Protein AF-A0A6C0EJQ2-F1 (afdb_monomer_lite)

Structure (mmCIF, N/CA/C/O backbone):
data_AF-A0A6C0EJQ2-F1
#
_entry.id   AF-A0A6C0EJQ2-F1
#
loop_
_atom_site.group_PDB
_atom_site.id
_atom_site.type_symbol
_atom_site.label_atom_id
_atom_site.label_alt_id
_atom_site.label_comp_id
_atom_site.label_asym_id
_atom_site.label_entity_id
_atom_site.label_seq_id
_atom_site.pdbx_PDB_ins_code
_atom_site.Cartn_x
_atom_site.Cartn_y
_atom_site.Cartn_z
_atom_site.occupancy
_atom_site.B_iso_or_equiv
_atom_site.auth_seq_id
_atom_site.auth_comp_id
_atom_site.auth_asym_id
_atom_site.auth_atom_id
_atom_site.pdbx_PDB_model_num
ATOM 1 N N . MET A 1 1 ? 4.254 -1.549 -19.373 1.00 83.81 1 MET A N 1
ATOM 2 C CA . MET A 1 1 ? 3.992 -1.200 -17.964 1.00 83.81 1 MET A CA 1
ATOM 3 C C . MET A 1 1 ? 3.319 -2.394 -17.311 1.00 83.81 1 MET A C 1
ATOM 5 O O . MET A 1 1 ? 2.356 -2.891 -17.879 1.00 83.81 1 MET A O 1
ATOM 9 N N . PHE A 1 2 ? 3.847 -2.896 -16.195 1.00 90.69 2 PHE A N 1
ATOM 10 C CA . PHE A 1 2 ? 3.261 -4.037 -15.485 1.00 90.69 2 PHE A CA 1
ATOM 11 C C . PHE A 1 2 ? 2.268 -3.563 -14.417 1.00 90.69 2 PHE A C 1
ATOM 13 O O . PHE A 1 2 ? 2.624 -2.767 -13.547 1.00 90.69 2 PHE A O 1
ATOM 20 N N . TYR A 1 3 ? 1.045 -4.088 -14.472 1.00 95.00 3 TYR A N 1
ATOM 21 C CA . TYR A 1 3 ? 0.066 -4.050 -13.389 1.00 95.00 3 TYR A CA 1
ATOM 22 C C . TYR A 1 3 ? -0.878 -5.253 -13.490 1.00 95.00 3 TYR A C 1
ATOM 24 O O . TYR A 1 3 ? -1.043 -5.840 -14.561 1.00 95.00 3 TYR A O 1
ATOM 32 N N . LYS A 1 4 ? -1.497 -5.638 -12.372 1.00 96.38 4 LYS A N 1
ATOM 33 C CA . LYS A 1 4 ? -2.430 -6.769 -12.286 1.00 96.38 4 LYS A CA 1
ATOM 34 C C . LYS A 1 4 ? -3.454 -6.532 -11.176 1.00 96.38 4 LYS A C 1
ATOM 36 O O . LYS A 1 4 ? -3.158 -5.887 -10.173 1.00 96.38 4 LYS A O 1
ATOM 41 N N . THR A 1 5 ? -4.654 -7.079 -11.336 1.00 97.44 5 THR A N 1
ATOM 42 C CA . THR A 1 5 ? -5.607 -7.255 -10.234 1.00 97.44 5 THR A CA 1
ATOM 43 C C . THR A 1 5 ? -5.615 -8.713 -9.793 1.00 97.44 5 THR A C 1
ATOM 45 O O . THR A 1 5 ? -5.530 -9.621 -10.623 1.00 97.44 5 THR A O 1
ATOM 48 N N . LEU A 1 6 ? -5.705 -8.953 -8.485 1.00 96.81 6 LEU A N 1
ATOM 49 C CA . LEU A 1 6 ? -5.855 -10.297 -7.922 1.00 96.81 6 LEU A CA 1
ATOM 50 C C . LEU A 1 6 ? -7.073 -10.342 -6.997 1.00 96.81 6 LEU A C 1
ATOM 52 O O . LEU A 1 6 ? -7.272 -9.408 -6.219 1.00 96.81 6 LEU A O 1
ATOM 56 N N . PRO A 1 7 ? -7.891 -11.406 -7.050 1.00 96.38 7 PRO A N 1
ATOM 57 C CA . PRO A 1 7 ? -9.058 -11.523 -6.191 1.00 96.38 7 PRO A CA 1
ATOM 58 C C . PRO A 1 7 ? -8.654 -11.731 -4.727 1.00 96.38 7 PRO A C 1
ATOM 60 O O . PRO A 1 7 ? -7.759 -12.512 -4.412 1.00 96.38 7 PRO A O 1
ATOM 63 N N . ILE A 1 8 ? -9.383 -11.089 -3.820 1.00 93.25 8 ILE A N 1
ATOM 64 C CA . ILE A 1 8 ? -9.320 -11.332 -2.379 1.00 93.25 8 ILE A CA 1
ATOM 65 C C . ILE A 1 8 ? -10.465 -12.283 -2.031 1.00 93.25 8 ILE A C 1
ATOM 67 O O . ILE A 1 8 ? -11.614 -11.874 -1.873 1.00 93.25 8 ILE A O 1
ATOM 71 N N . TYR A 1 9 ? -10.155 -13.574 -1.933 1.00 85.56 9 TYR A N 1
ATOM 72 C CA . TYR A 1 9 ? -11.135 -14.618 -1.607 1.00 85.56 9 TYR A CA 1
ATOM 73 C C . TYR A 1 9 ? -11.040 -15.109 -0.155 1.00 85.56 9 TYR A C 1
ATOM 75 O O . TYR A 1 9 ? -12.001 -15.682 0.362 1.00 85.56 9 TYR A O 1
ATOM 83 N N . ASN A 1 10 ? -9.918 -14.869 0.534 1.00 74.44 10 ASN A N 1
ATOM 84 C CA . ASN A 1 10 ? -9.734 -15.298 1.917 1.00 74.44 10 ASN A CA 1
ATOM 85 C C . ASN A 1 10 ? -10.199 -14.224 2.909 1.00 74.44 10 ASN A C 1
ATOM 87 O O . ASN A 1 10 ? -9.537 -13.209 3.125 1.00 74.44 10 ASN A O 1
ATOM 91 N N . LYS A 1 11 ? -11.345 -14.474 3.548 1.00 82.69 11 LYS A N 1
ATOM 92 C CA . LYS A 1 11 ? -11.927 -13.543 4.521 1.00 82.69 11 LYS A CA 1
ATOM 93 C C . LYS A 1 11 ? -11.186 -13.529 5.860 1.00 82.69 11 LYS A C 1
ATOM 95 O O . LYS A 1 11 ? -11.243 -12.514 6.542 1.00 82.69 11 LYS A O 1
ATOM 100 N N . THR A 1 12 ? -10.494 -14.601 6.246 1.00 95.25 12 THR A N 1
ATOM 101 C CA . THR A 1 12 ? -9.902 -14.724 7.587 1.00 95.25 12 THR A CA 1
ATOM 102 C C . THR A 1 12 ? -8.707 -13.795 7.769 1.00 95.25 12 THR A C 1
ATOM 104 O O . THR A 1 12 ? -8.739 -12.942 8.651 1.00 95.25 12 THR A O 1
ATOM 107 N N . GLU A 1 13 ? -7.678 -13.892 6.923 1.00 96.19 13 GLU A N 1
ATOM 108 C CA . GLU A 1 13 ? -6.489 -13.031 7.057 1.00 96.19 13 GLU A CA 1
ATOM 109 C C . GLU A 1 13 ? -6.800 -11.563 6.731 1.00 96.19 13 GLU A C 1
ATOM 111 O O . GLU A 1 13 ? -6.288 -10.651 7.379 1.00 96.19 13 GLU A O 1
ATOM 116 N N . PHE A 1 14 ? -7.728 -11.314 5.801 1.00 95.94 14 PHE A N 1
ATOM 117 C CA . PHE A 1 14 ? -8.236 -9.965 5.552 1.00 95.94 14 PHE A CA 1
ATOM 118 C C . PHE A 1 14 ? -8.943 -9.373 6.785 1.00 95.94 14 PHE A C 1
ATOM 120 O O . PHE A 1 14 ? -8.759 -8.199 7.110 1.00 95.94 14 PHE A O 1
ATOM 127 N N . ASN A 1 15 ? -9.717 -10.181 7.520 1.00 95.94 15 ASN A N 1
ATOM 128 C CA . ASN A 1 15 ? -10.330 -9.749 8.775 1.00 95.94 15 ASN A CA 1
ATOM 129 C C . ASN A 1 15 ? -9.287 -9.503 9.872 1.00 95.94 15 ASN A C 1
ATOM 131 O O . ASN A 1 15 ? -9.436 -8.537 10.614 1.00 95.94 15 ASN A O 1
ATOM 135 N N . LYS A 1 16 ? -8.196 -10.275 9.936 1.00 97.00 16 LYS A N 1
ATOM 136 C CA . LYS A 1 16 ? -7.098 -9.972 10.870 1.00 97.00 16 LYS A CA 1
ATOM 137 C C . LYS A 1 16 ? -6.451 -8.616 10.586 1.00 97.00 16 LYS A C 1
ATOM 139 O O . LYS A 1 16 ? -6.146 -7.893 11.530 1.00 97.00 16 LYS A O 1
ATOM 144 N N . LEU A 1 17 ? -6.291 -8.228 9.315 1.00 97.31 17 LEU A N 1
ATOM 145 C CA . LEU A 1 17 ? -5.836 -6.875 8.959 1.00 97.31 17 LEU A CA 1
ATOM 146 C C . LEU A 1 17 ? -6.825 -5.796 9.424 1.00 97.31 17 LEU A C 1
ATOM 148 O O . LEU A 1 17 ? -6.402 -4.753 9.922 1.00 97.31 17 LEU A O 1
ATOM 152 N N . LYS A 1 18 ? -8.137 -6.050 9.315 1.00 96.69 18 LYS A N 1
ATOM 153 C CA . LYS A 1 18 ? -9.174 -5.150 9.849 1.00 96.69 18 LYS A CA 1
ATOM 154 C C . LYS A 1 18 ? -9.089 -5.009 11.361 1.00 96.69 18 LYS A C 1
ATOM 156 O O . LYS A 1 18 ? -9.107 -3.892 11.863 1.00 96.69 18 LYS A O 1
ATOM 161 N N . GLU A 1 19 ? -8.982 -6.122 12.077 1.00 96.88 19 GLU A N 1
ATOM 162 C CA . GLU A 1 19 ? -8.858 -6.135 13.535 1.00 96.88 19 GLU A CA 1
ATOM 163 C C . GLU A 1 19 ? -7.587 -5.422 14.000 1.00 96.88 19 GLU A C 1
ATOM 165 O O . GLU A 1 19 ? -7.625 -4.649 14.957 1.00 96.88 19 GLU A O 1
ATOM 170 N N . LEU A 1 20 ? -6.469 -5.650 13.306 1.00 97.38 20 LEU A N 1
ATOM 171 C CA . LEU A 1 20 ? -5.215 -4.950 13.546 1.00 97.38 20 LEU A CA 1
ATOM 172 C C . LEU A 1 20 ? -5.393 -3.436 13.379 1.00 97.38 20 LEU A C 1
ATOM 174 O O . LEU A 1 20 ? -5.050 -2.686 14.289 1.00 97.38 20 LEU A O 1
ATOM 178 N N . TYR A 1 21 ? -5.990 -2.986 12.272 1.00 97.31 21 TYR A N 1
ATOM 179 C CA . TYR A 1 21 ? -6.280 -1.568 12.066 1.00 97.31 21 TYR A CA 1
ATOM 180 C C . TYR A 1 21 ? -7.192 -0.998 13.159 1.00 97.31 21 TYR A C 1
ATOM 182 O O . TYR A 1 21 ? -6.899 0.062 13.701 1.00 97.31 21 TYR A O 1
ATOM 190 N N . SER A 1 22 ? -8.262 -1.703 13.540 1.00 96.31 22 SER A N 1
ATOM 191 C CA . SER A 1 22 ? -9.183 -1.246 14.588 1.00 96.31 22 SER A CA 1
ATOM 192 C C . SER A 1 22 ? -8.498 -1.040 15.942 1.00 96.31 22 SER A C 1
ATOM 194 O O . SER A 1 22 ? -8.875 -0.129 16.673 1.00 96.31 22 SER A O 1
ATOM 196 N N . LYS A 1 23 ? -7.464 -1.828 16.268 1.00 96.12 23 LYS A N 1
ATOM 197 C CA . LYS A 1 23 ? -6.641 -1.618 17.475 1.00 96.12 23 LYS A CA 1
ATOM 198 C C . LYS A 1 23 ? -5.756 -0.370 17.381 1.00 96.12 23 LYS A C 1
ATOM 200 O O . LYS A 1 23 ? -5.448 0.231 18.404 1.00 96.12 23 LYS A O 1
ATOM 205 N N . LEU A 1 24 ? -5.346 0.014 16.172 1.00 95.81 24 LEU A N 1
ATOM 206 C CA . LEU A 1 24 ? -4.484 1.173 15.916 1.00 95.81 24 LEU A CA 1
ATOM 207 C C . LEU A 1 24 ? -5.276 2.473 15.716 1.00 95.81 24 LEU A C 1
ATOM 209 O O . LEU A 1 24 ? -4.738 3.555 15.939 1.00 95.81 24 LEU A O 1
ATOM 213 N N . GLU A 1 25 ? -6.538 2.381 15.291 1.00 95.19 25 GLU A N 1
ATOM 214 C CA . GLU A 1 25 ? -7.329 3.495 14.758 1.00 95.19 25 GLU A CA 1
ATOM 215 C C . GLU A 1 25 ? -7.350 4.727 15.670 1.00 95.19 25 GLU A C 1
ATOM 217 O O . GLU A 1 25 ? -7.116 5.844 15.205 1.00 95.19 25 GLU A O 1
ATOM 222 N N . GLN A 1 26 ? -7.602 4.540 16.968 1.00 93.56 26 GLN A N 1
ATOM 223 C CA . GLN A 1 26 ? -7.641 5.655 17.913 1.00 93.56 26 GLN A CA 1
ATOM 224 C C . GLN A 1 26 ? -6.302 6.406 17.940 1.00 93.56 26 GLN A C 1
ATOM 226 O O . GLN A 1 26 ? -6.275 7.631 17.826 1.00 93.56 26 GLN A O 1
ATOM 231 N N . SER A 1 27 ? -5.191 5.675 18.018 1.00 94.12 27 SER A N 1
ATOM 232 C CA . SER A 1 27 ? -3.845 6.248 18.025 1.00 94.12 27 SER A CA 1
ATOM 233 C C . SER A 1 27 ? -3.499 6.917 16.694 1.00 94.12 27 SER A C 1
ATOM 235 O O . SER A 1 27 ? -2.952 8.018 16.698 1.00 94.12 27 SER A O 1
ATOM 237 N N . ILE A 1 28 ? -3.874 6.315 15.558 1.00 93.44 28 ILE A N 1
ATOM 238 C CA . ILE A 1 28 ? -3.685 6.908 14.220 1.00 93.44 28 ILE A CA 1
ATOM 239 C C . ILE A 1 28 ? -4.387 8.266 14.130 1.00 93.44 28 ILE A C 1
ATOM 241 O O . ILE A 1 28 ? -3.827 9.225 13.592 1.00 93.44 28 ILE A O 1
ATOM 245 N N . ASN A 1 29 ? -5.605 8.362 14.666 1.00 89.44 29 ASN A N 1
ATOM 246 C CA . ASN A 1 29 ? -6.401 9.584 14.628 1.00 89.44 29 ASN A CA 1
ATOM 247 C C . ASN A 1 29 ? -5.838 10.673 15.551 1.00 89.44 29 ASN A C 1
ATOM 249 O O . ASN A 1 29 ? -5.797 11.836 15.149 1.00 89.44 29 ASN A O 1
ATOM 253 N N . CYS A 1 30 ? -5.375 10.308 16.749 1.00 88.25 30 CYS A N 1
ATOM 254 C CA . CYS A 1 30 ? -4.926 11.263 17.766 1.00 88.25 30 CYS A CA 1
ATOM 255 C C . CYS A 1 30 ? -3.463 11.702 17.628 1.00 88.25 30 CYS A C 1
ATOM 257 O O . CYS A 1 30 ? -3.117 12.789 18.084 1.00 88.25 30 CYS A O 1
ATOM 259 N N . LEU A 1 31 ? -2.601 10.875 17.036 1.00 88.38 31 LEU A N 1
ATOM 260 C CA . LEU A 1 31 ? -1.162 11.119 16.985 1.00 88.38 31 LEU A CA 1
ATOM 261 C C . LEU A 1 31 ? -0.713 11.454 15.562 1.00 88.38 31 LEU A C 1
ATOM 263 O O . LEU A 1 31 ? -1.207 10.887 14.587 1.00 88.38 31 LEU A O 1
ATOM 267 N N . ASN A 1 32 ? 0.263 12.350 15.456 1.00 87.00 32 ASN A N 1
ATOM 268 C CA . ASN A 1 32 ? 1.028 12.594 14.238 1.00 87.00 32 ASN A CA 1
ATOM 269 C C . ASN A 1 32 ? 2.489 12.262 14.551 1.00 87.00 32 ASN A C 1
ATOM 271 O O . ASN A 1 32 ? 2.977 12.694 15.593 1.00 87.00 32 ASN A O 1
ATOM 275 N N . ASN A 1 33 ? 3.179 11.545 13.662 1.00 88.75 33 ASN A N 1
ATOM 276 C CA . ASN A 1 33 ? 4.609 11.230 13.791 1.00 88.75 33 ASN A CA 1
ATOM 277 C C . ASN A 1 33 ? 4.946 10.538 15.123 1.00 88.75 33 ASN A C 1
ATOM 279 O O . ASN A 1 33 ? 5.697 11.070 15.938 1.00 88.75 33 ASN A O 1
ATOM 283 N N . ALA A 1 34 ? 4.347 9.369 15.359 1.00 92.06 34 ALA A N 1
ATOM 284 C CA . ALA A 1 34 ? 4.476 8.645 16.620 1.00 92.06 34 ALA A CA 1
ATOM 285 C C . ALA A 1 34 ? 4.549 7.131 16.425 1.00 92.06 34 ALA A C 1
ATOM 287 O O . ALA A 1 34 ? 3.847 6.567 15.584 1.00 92.06 34 ALA A O 1
ATOM 288 N N . THR A 1 35 ? 5.323 6.476 17.287 1.00 92.62 35 THR A N 1
ATOM 289 C CA . THR A 1 35 ? 5.264 5.026 17.467 1.00 92.62 35 THR A CA 1
ATOM 290 C C . THR A 1 35 ? 3.992 4.639 18.228 1.00 92.62 35 THR A C 1
ATOM 292 O O . THR A 1 35 ? 3.636 5.259 19.229 1.00 92.62 35 THR A O 1
ATOM 295 N N . ILE A 1 36 ? 3.310 3.599 17.758 1.00 92.56 36 ILE A N 1
ATOM 296 C CA . ILE A 1 36 ? 2.118 2.990 18.341 1.00 92.56 36 ILE A CA 1
ATOM 297 C C . ILE A 1 36 ? 2.472 1.543 18.677 1.00 92.56 36 ILE A C 1
ATOM 299 O O . ILE A 1 36 ? 2.718 0.741 17.778 1.00 92.56 36 ILE A O 1
ATOM 303 N N . GLU A 1 37 ? 2.469 1.197 19.959 1.00 89.75 37 GLU A N 1
ATOM 304 C CA . GLU A 1 37 ? 2.740 -0.164 20.426 1.00 89.75 37 GLU A CA 1
ATOM 305 C C . GLU A 1 37 ? 1.445 -0.850 20.863 1.00 89.75 37 GLU A C 1
ATOM 307 O O . GLU A 1 37 ? 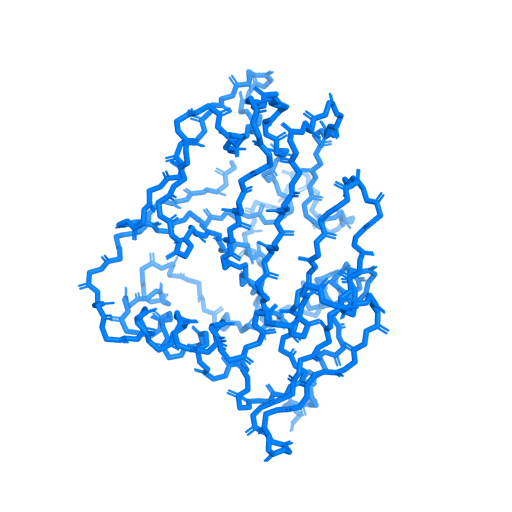0.699 -0.328 21.694 1.00 89.75 37 GLU A O 1
ATOM 312 N N . LEU A 1 38 ? 1.183 -2.048 20.340 1.00 87.94 38 LEU A N 1
ATOM 313 C CA . LEU A 1 38 ? 0.097 -2.899 20.817 1.00 87.94 38 LEU A CA 1
ATOM 314 C C . LEU A 1 38 ? 0.649 -3.871 21.864 1.00 87.94 38 LEU A C 1
ATOM 316 O O . LEU A 1 38 ? 1.102 -4.951 21.508 1.00 87.94 38 LEU A O 1
ATOM 320 N N . ASN A 1 39 ? 0.628 -3.501 23.150 1.00 80.81 39 ASN A N 1
ATOM 321 C CA . ASN A 1 39 ? 1.184 -4.323 24.241 1.00 80.81 39 ASN A CA 1
ATOM 322 C C . ASN A 1 39 ? 2.615 -4.824 23.930 1.00 80.81 39 ASN A C 1
ATOM 324 O O . ASN A 1 39 ? 2.891 -6.022 23.982 1.00 80.81 39 ASN A O 1
ATOM 328 N N . SER A 1 40 ? 3.502 -3.893 23.564 1.00 69.31 40 SER A N 1
ATOM 329 C CA . SER A 1 40 ? 4.907 -4.102 23.165 1.00 69.31 40 SER A CA 1
ATOM 330 C C . SER A 1 40 ? 5.160 -4.722 21.781 1.00 69.31 40 SER A C 1
ATOM 332 O O . SER A 1 40 ? 6.181 -4.390 21.190 1.00 69.31 40 SER A O 1
ATOM 334 N N . VAL A 1 41 ? 4.272 -5.554 21.219 1.00 77.56 41 VAL A N 1
ATOM 335 C CA . VAL A 1 41 ? 4.347 -6.023 19.815 1.00 77.56 41 VAL A CA 1
ATOM 336 C C . VAL A 1 41 ? 2.967 -6.448 19.279 1.00 77.56 41 VAL A C 1
ATOM 338 O O . VAL A 1 41 ? 2.239 -7.169 19.963 1.00 77.56 41 VAL A O 1
ATOM 341 N N . PRO A 1 42 ? 2.615 -6.127 18.020 1.00 89.44 42 PRO A N 1
ATOM 342 C CA . PRO A 1 42 ? 3.407 -5.374 17.046 1.00 89.44 42 PRO A CA 1
ATOM 343 C C . PRO A 1 42 ? 3.434 -3.859 17.320 1.00 89.44 42 PRO A C 1
ATOM 345 O O . PRO A 1 42 ? 2.544 -3.302 17.965 1.00 89.44 42 PRO A O 1
ATOM 348 N N . SER A 1 43 ? 4.461 -3.206 16.788 1.00 93.00 43 SER A N 1
ATOM 349 C CA . SER A 1 43 ? 4.707 -1.768 16.814 1.00 93.00 43 SER A CA 1
ATOM 350 C C . SER A 1 43 ? 4.590 -1.160 15.415 1.00 93.00 43 SER A C 1
ATOM 352 O O . SER A 1 43 ? 4.922 -1.783 14.398 1.00 93.00 43 SER A O 1
ATOM 354 N N . PHE A 1 44 ? 4.075 0.066 15.364 1.00 95.88 44 PHE A N 1
ATOM 355 C CA . PHE A 1 44 ? 3.835 0.807 14.132 1.00 95.88 44 PHE A CA 1
ATOM 356 C C . PHE A 1 44 ? 4.328 2.242 14.250 1.00 95.88 44 PHE A C 1
ATOM 358 O O . PHE A 1 44 ? 4.126 2.868 15.279 1.00 95.88 44 PHE A O 1
ATOM 365 N N . ASN A 1 45 ? 4.871 2.809 13.176 1.00 94.62 45 ASN A N 1
ATOM 366 C CA . ASN A 1 45 ? 5.141 4.238 13.086 1.00 94.62 45 ASN A CA 1
ATOM 367 C C . ASN A 1 45 ? 4.030 4.913 12.294 1.00 94.62 45 ASN A C 1
ATOM 369 O O . ASN A 1 45 ? 3.834 4.613 11.118 1.00 94.62 45 ASN A O 1
ATOM 373 N N . ASN A 1 46 ? 3.325 5.841 12.925 1.00 94.50 46 ASN A N 1
ATOM 374 C CA . ASN A 1 46 ? 2.359 6.691 12.258 1.00 94.50 46 ASN A CA 1
ATOM 375 C C . ASN A 1 46 ? 3.038 7.971 11.786 1.00 94.50 46 ASN A C 1
ATOM 377 O O . ASN A 1 46 ? 3.449 8.778 12.611 1.00 94.50 46 ASN A O 1
ATOM 381 N N . PHE A 1 47 ? 3.113 8.174 10.479 1.00 92.81 47 PHE A N 1
ATOM 382 C CA . PHE A 1 47 ? 3.764 9.309 9.842 1.00 92.81 47 PHE A CA 1
ATOM 383 C C . PHE A 1 47 ? 2.740 10.139 9.068 1.00 92.81 47 PHE A C 1
ATOM 385 O O . PHE A 1 47 ? 1.946 9.597 8.299 1.00 92.81 47 PHE A O 1
ATOM 392 N N . LEU A 1 48 ? 2.737 11.455 9.274 1.00 90.00 48 LEU A N 1
ATOM 393 C CA . LEU A 1 48 ? 1.928 12.374 8.479 1.00 90.00 48 LEU A CA 1
ATOM 394 C C . LEU A 1 48 ? 2.661 12.646 7.162 1.00 90.00 48 LEU A C 1
ATOM 396 O O . LEU A 1 48 ? 3.726 13.259 7.169 1.00 90.00 48 LEU A O 1
ATOM 400 N N . GLY A 1 49 ? 2.091 12.172 6.055 1.00 79.31 49 GLY A N 1
ATOM 401 C CA . GLY A 1 49 ? 2.632 12.379 4.718 1.00 79.31 49 GLY A CA 1
ATOM 402 C C . GLY A 1 49 ? 2.645 13.856 4.321 1.00 79.31 49 GLY A C 1
ATOM 403 O O . GLY A 1 49 ? 1.850 14.664 4.803 1.00 79.31 49 GLY A O 1
ATOM 404 N N . ASP A 1 50 ? 3.560 14.195 3.422 1.00 63.22 50 ASP A N 1
ATOM 405 C CA . ASP A 1 50 ? 3.867 15.552 2.965 1.00 63.22 50 ASP A CA 1
ATOM 406 C C . ASP A 1 50 ? 3.161 15.926 1.648 1.00 63.22 50 ASP A C 1
ATOM 408 O O . ASP A 1 50 ? 2.765 17.076 1.470 1.00 63.22 50 ASP A O 1
ATOM 412 N N . VAL A 1 51 ? 2.958 14.962 0.739 1.00 58.97 51 VAL A N 1
ATOM 413 C CA . VAL A 1 51 ? 2.465 15.221 -0.632 1.00 58.97 51 VAL A CA 1
ATOM 414 C C . VAL A 1 51 ? 0.968 15.529 -0.699 1.00 58.97 51 VAL A C 1
ATOM 416 O O . VAL A 1 51 ? 0.501 16.257 -1.572 1.00 58.97 51 VAL A O 1
ATOM 419 N N . THR A 1 52 ? 0.166 14.953 0.190 1.00 60.47 52 THR A N 1
ATOM 420 C CA . THR A 1 52 ? -1.287 15.141 0.183 1.00 60.47 52 THR A CA 1
ATOM 421 C C . THR A 1 52 ? -1.741 15.418 1.605 1.00 60.47 52 THR A C 1
ATOM 423 O O . THR A 1 52 ? -1.543 14.595 2.500 1.00 60.47 52 THR A O 1
ATOM 426 N N . SER A 1 53 ? -2.330 16.598 1.810 1.00 67.88 53 SER A N 1
ATOM 427 C CA . SER A 1 53 ? -2.797 17.043 3.123 1.00 67.88 53 SER A CA 1
ATOM 428 C C . SER A 1 53 ? -3.680 15.971 3.771 1.00 67.88 53 SER A C 1
ATOM 430 O O . SER A 1 53 ? -4.593 15.447 3.133 1.00 67.88 53 SER A O 1
ATOM 432 N N . GLY A 1 54 ? -3.362 15.609 5.015 1.00 78.19 54 GLY A N 1
ATOM 433 C CA . GLY A 1 54 ? -4.149 14.662 5.806 1.00 78.19 54 GLY A CA 1
ATOM 434 C C . GLY A 1 54 ? -3.913 13.175 5.512 1.00 78.19 54 GLY A C 1
ATOM 435 O O . GLY A 1 54 ? -4.575 12.342 6.136 1.00 78.19 54 GLY A O 1
ATOM 436 N N . ILE A 1 55 ? -2.980 12.803 4.618 1.00 88.88 55 ILE A N 1
ATOM 437 C CA . ILE A 1 55 ? -2.566 11.397 4.477 1.00 88.88 55 ILE A CA 1
ATOM 438 C C . ILE A 1 55 ? -1.693 10.994 5.659 1.00 88.88 55 ILE A C 1
ATOM 440 O O . ILE A 1 55 ? -0.669 11.613 5.931 1.00 88.88 55 ILE A O 1
ATOM 444 N N . LYS A 1 56 ? -2.063 9.901 6.321 1.00 92.88 56 LYS A N 1
ATOM 445 C CA . LYS A 1 56 ? -1.234 9.242 7.329 1.00 92.88 56 LYS A CA 1
ATOM 446 C C . LYS A 1 56 ? -0.793 7.875 6.827 1.00 92.88 56 LYS A C 1
ATOM 448 O O . LYS A 1 56 ? -1.633 7.080 6.402 1.00 92.88 56 LYS A O 1
ATOM 453 N N . TRP A 1 57 ? 0.502 7.600 6.909 1.00 94.81 57 TRP A N 1
ATOM 454 C CA . TRP A 1 57 ? 1.071 6.277 6.692 1.00 94.81 57 TRP A CA 1
ATOM 455 C C . TRP A 1 57 ? 1.404 5.641 8.035 1.00 94.81 57 TRP A C 1
ATOM 457 O O . TRP A 1 57 ? 2.260 6.126 8.768 1.00 94.81 57 TRP A O 1
ATOM 467 N N . THR A 1 58 ? 0.727 4.547 8.364 1.00 96.94 58 THR A N 1
ATOM 468 C CA . THR A 1 58 ? 0.979 3.783 9.586 1.00 96.94 58 THR A CA 1
ATOM 469 C C . THR A 1 58 ? 1.748 2.514 9.233 1.00 96.94 58 THR A C 1
ATOM 471 O O . THR A 1 58 ? 1.145 1.501 8.878 1.00 96.94 58 THR A O 1
ATOM 474 N N . TRP A 1 59 ? 3.077 2.595 9.274 1.00 97.44 59 TRP A N 1
ATOM 475 C CA . TRP A 1 59 ? 4.013 1.539 8.877 1.00 97.44 59 TRP A CA 1
ATOM 476 C C . TRP A 1 59 ? 4.236 0.525 9.990 1.00 97.44 59 TRP A C 1
ATOM 478 O O . TRP A 1 59 ? 4.486 0.921 11.123 1.00 97.44 59 TRP A O 1
ATOM 488 N N . ALA A 1 60 ? 4.218 -0.769 9.675 1.00 97.12 60 ALA A N 1
ATOM 489 C CA . ALA A 1 60 ? 4.730 -1.791 10.587 1.00 97.12 60 ALA A CA 1
ATOM 490 C C . ALA A 1 60 ? 6.233 -1.572 10.821 1.00 97.12 60 ALA A C 1
ATOM 492 O O . ALA A 1 60 ? 6.969 -1.365 9.862 1.00 97.12 60 ALA A O 1
ATOM 493 N N . GLN A 1 61 ? 6.692 -1.618 12.074 1.00 93.75 61 GLN A N 1
ATOM 494 C CA . GLN A 1 61 ? 8.106 -1.397 12.423 1.00 93.75 61 GLN A CA 1
ATOM 495 C C . GLN A 1 61 ? 8.870 -2.678 12.753 1.00 93.75 61 GLN A C 1
ATOM 497 O O . GLN A 1 61 ? 10.100 -2.672 12.783 1.00 93.75 61 GLN A O 1
ATOM 502 N N . ASP A 1 62 ? 8.162 -3.779 12.981 1.00 92.44 62 ASP A N 1
ATOM 503 C CA . ASP A 1 62 ? 8.753 -5.056 13.359 1.00 92.44 62 ASP A CA 1
ATOM 504 C C . ASP A 1 62 ? 8.215 -6.222 12.526 1.00 92.44 62 ASP A C 1
ATOM 506 O O . ASP A 1 62 ? 7.231 -6.120 11.786 1.00 92.44 62 ASP A O 1
ATOM 510 N N . SER A 1 63 ? 8.890 -7.364 12.655 1.00 92.94 63 SER A N 1
ATOM 511 C CA . SER A 1 63 ? 8.546 -8.592 11.944 1.00 92.94 63 SER A CA 1
ATOM 512 C C . SER A 1 63 ? 7.161 -9.131 12.301 1.00 92.94 63 SER A C 1
ATOM 514 O O . SER A 1 63 ? 6.538 -9.758 11.448 1.00 92.94 63 SER A O 1
ATOM 516 N N . THR A 1 64 ? 6.653 -8.878 13.511 1.00 94.31 64 THR A N 1
ATOM 517 C CA . THR A 1 64 ? 5.301 -9.296 13.909 1.00 94.31 64 THR A CA 1
ATOM 518 C C . THR A 1 64 ? 4.262 -8.480 13.153 1.00 94.31 64 THR A C 1
ATOM 520 O O . THR A 1 64 ? 3.309 -9.049 12.631 1.00 94.31 64 THR A O 1
ATOM 523 N N . GLY A 1 65 ? 4.464 -7.165 13.029 1.00 95.00 65 GLY A N 1
ATOM 524 C CA . GLY A 1 65 ? 3.614 -6.288 12.227 1.00 95.00 65 GLY A CA 1
ATOM 525 C C . GLY A 1 65 ? 3.616 -6.694 10.754 1.00 95.00 65 GLY A C 1
ATOM 526 O O . GLY A 1 65 ? 2.552 -6.910 10.179 1.00 95.00 65 GLY A O 1
ATOM 527 N N . ILE A 1 66 ? 4.802 -6.892 10.167 1.00 96.94 66 ILE A N 1
ATOM 528 C CA . ILE A 1 66 ? 4.959 -7.350 8.776 1.00 96.94 66 ILE A CA 1
ATOM 529 C C . ILE A 1 66 ? 4.297 -8.716 8.546 1.00 96.94 66 ILE A C 1
ATOM 531 O O . ILE A 1 66 ? 3.680 -8.925 7.499 1.00 96.94 66 ILE A O 1
ATOM 535 N N . ALA A 1 67 ? 4.350 -9.624 9.526 1.00 96.38 67 ALA A N 1
ATOM 536 C CA . ALA A 1 67 ? 3.763 -10.955 9.409 1.00 96.38 67 ALA A CA 1
ATOM 537 C C . ALA A 1 67 ? 2.247 -10.936 9.157 1.00 96.38 67 ALA A C 1
ATOM 539 O O . ALA A 1 67 ? 1.764 -11.815 8.450 1.00 96.38 67 ALA A O 1
ATOM 540 N N . TYR A 1 68 ? 1.493 -9.946 9.654 1.00 97.31 68 TYR A N 1
ATOM 541 C CA . TYR A 1 68 ? 0.059 -9.827 9.336 1.00 97.31 68 TYR A CA 1
ATOM 542 C C . TYR A 1 68 ? -0.177 -9.616 7.833 1.00 97.31 68 TYR A C 1
ATOM 544 O O . TYR A 1 68 ? -1.062 -10.235 7.241 1.00 97.31 68 TYR A O 1
ATOM 552 N N . PHE A 1 69 ? 0.630 -8.762 7.202 1.00 98.00 69 PHE A N 1
ATOM 553 C CA . PHE A 1 69 ? 0.524 -8.464 5.773 1.00 98.00 69 PHE A CA 1
ATOM 554 C C . PHE A 1 69 ? 1.036 -9.627 4.916 1.00 98.00 69 PHE A C 1
ATOM 556 O O . PHE A 1 69 ? 0.404 -9.991 3.927 1.00 98.00 69 PHE A O 1
ATOM 563 N N . ASP A 1 70 ? 2.142 -10.254 5.321 1.00 97.81 70 ASP A N 1
ATOM 564 C CA . ASP A 1 70 ? 2.702 -11.432 4.651 1.00 97.81 70 ASP A CA 1
ATOM 565 C C . ASP A 1 70 ? 1.750 -12.640 4.710 1.00 97.81 70 ASP A C 1
ATOM 567 O O . ASP A 1 70 ? 1.497 -13.289 3.695 1.00 97.81 70 ASP A O 1
ATOM 571 N N . GLN A 1 71 ? 1.144 -12.911 5.874 1.00 97.38 71 GLN A N 1
ATOM 572 C CA . GLN A 1 71 ? 0.122 -13.955 6.021 1.00 97.38 71 GLN A CA 1
ATOM 573 C C . GLN A 1 71 ? -1.071 -13.698 5.102 1.00 97.38 71 GLN A C 1
ATOM 575 O O . GLN A 1 71 ? -1.539 -14.628 4.442 1.00 97.38 71 GLN A O 1
ATOM 580 N N . PHE A 1 72 ? -1.519 -12.444 4.989 1.00 98.19 72 PHE A N 1
ATOM 581 C CA . PHE A 1 72 ? -2.556 -12.077 4.032 1.00 98.19 72 PHE A CA 1
ATOM 582 C C . PHE A 1 72 ? -2.142 -12.386 2.585 1.00 98.19 72 PHE A C 1
ATOM 584 O O . PHE A 1 72 ? -2.884 -13.093 1.901 1.00 98.19 72 PHE A O 1
ATOM 591 N N . LEU A 1 73 ? -0.962 -11.944 2.131 1.00 97.88 73 LEU A N 1
ATOM 592 C CA . LEU A 1 73 ? -0.480 -12.215 0.769 1.00 97.88 73 LEU A CA 1
ATOM 593 C C . LEU A 1 73 ? -0.360 -13.720 0.484 1.00 97.88 73 LEU A C 1
ATOM 595 O O . LEU A 1 73 ? -0.808 -14.194 -0.560 1.00 97.88 73 LEU A O 1
ATOM 599 N N . LYS A 1 74 ? 0.176 -14.497 1.430 1.00 96.75 74 LYS A N 1
ATOM 600 C CA . LYS A 1 74 ? 0.252 -15.964 1.325 1.00 96.75 74 LYS A CA 1
ATOM 601 C C . LYS A 1 74 ? -1.130 -16.607 1.228 1.00 96.75 74 LYS A C 1
ATOM 603 O O . LYS A 1 74 ? -1.318 -17.543 0.459 1.00 96.75 74 LYS A O 1
ATOM 608 N N . SER A 1 75 ? -2.111 -16.092 1.967 1.00 96.75 75 SER A N 1
ATOM 609 C CA . SER A 1 75 ? -3.467 -16.655 2.017 1.00 96.75 75 SER A CA 1
ATOM 610 C C . SER A 1 75 ? -4.256 -16.547 0.708 1.00 96.75 75 SER A C 1
ATOM 612 O O . SER A 1 75 ? -5.219 -17.293 0.516 1.00 96.75 75 SER A O 1
ATOM 614 N N . ILE A 1 76 ? -3.849 -15.629 -0.173 1.00 96.44 76 ILE A N 1
ATOM 615 C CA . ILE A 1 76 ? -4.418 -15.420 -1.512 1.00 96.44 76 ILE A CA 1
ATOM 616 C C . ILE A 1 76 ? -3.481 -15.907 -2.627 1.00 96.44 76 ILE A C 1
ATOM 618 O O . ILE A 1 76 ? -3.636 -15.518 -3.782 1.00 96.44 76 ILE A O 1
ATOM 622 N N . ASP A 1 77 ? -2.479 -16.713 -2.266 1.00 95.88 77 ASP A N 1
ATOM 623 C CA . ASP A 1 77 ? -1.490 -17.266 -3.190 1.00 95.88 77 ASP A CA 1
ATOM 624 C C . ASP A 1 77 ? -0.768 -16.193 -4.031 1.00 95.88 77 ASP A C 1
ATOM 626 O O . ASP A 1 77 ? -0.462 -16.380 -5.211 1.00 95.88 77 ASP A O 1
ATOM 630 N N . PHE A 1 78 ? -0.517 -15.023 -3.429 1.00 97.31 78 PHE A N 1
ATOM 631 C CA . PHE A 1 78 ? 0.021 -13.854 -4.125 1.00 97.31 78 PHE A CA 1
ATOM 632 C C . PHE A 1 78 ? 1.330 -14.172 -4.852 1.00 97.31 78 PHE A C 1
ATOM 634 O O . PHE A 1 78 ? 1.446 -13.917 -6.046 1.00 97.31 78 PHE A O 1
ATOM 641 N N . TYR A 1 79 ? 2.304 -14.763 -4.157 1.00 96.25 79 TYR A N 1
ATOM 642 C CA . TYR A 1 79 ? 3.653 -14.979 -4.689 1.00 96.25 79 TYR A CA 1
ATOM 643 C C . TYR A 1 79 ? 3.661 -15.849 -5.954 1.00 96.25 79 TYR A C 1
ATOM 645 O O . TYR A 1 79 ? 4.288 -15.474 -6.945 1.00 96.25 79 TYR A O 1
ATOM 653 N N . ASN A 1 80 ? 2.887 -16.937 -5.968 1.00 95.25 80 ASN A N 1
ATOM 654 C CA . ASN A 1 80 ? 2.742 -17.784 -7.152 1.00 95.25 80 ASN A CA 1
ATOM 655 C C . ASN A 1 80 ? 2.010 -17.051 -8.285 1.00 95.25 80 ASN A C 1
ATOM 657 O O . ASN A 1 80 ? 2.396 -17.152 -9.447 1.00 95.25 80 ASN A O 1
ATOM 661 N N . ASN A 1 81 ? 0.987 -16.256 -7.957 1.00 95.31 81 ASN A N 1
ATOM 662 C CA . ASN A 1 81 ? 0.236 -15.472 -8.939 1.00 95.31 81 ASN A CA 1
ATOM 663 C C . ASN A 1 81 ? 1.037 -14.325 -9.569 1.00 95.31 81 ASN A C 1
ATOM 665 O O . ASN A 1 81 ? 0.693 -13.882 -10.672 1.00 95.31 81 ASN A O 1
ATOM 669 N N . ILE A 1 82 ? 2.048 -13.805 -8.873 1.00 95.19 82 ILE A N 1
ATOM 670 C CA . ILE A 1 82 ? 2.957 -12.781 -9.393 1.00 95.19 82 ILE A CA 1
ATOM 671 C C . ILE A 1 82 ? 4.053 -13.403 -10.259 1.00 95.19 82 ILE A C 1
ATOM 673 O O . ILE A 1 82 ? 4.409 -12.810 -11.274 1.00 95.19 82 ILE A O 1
ATOM 677 N N . GLY A 1 83 ? 4.557 -14.585 -9.892 1.00 90.88 83 GLY A N 1
ATOM 678 C CA . GLY A 1 83 ? 5.575 -15.290 -10.676 1.00 90.88 83 GLY A CA 1
ATOM 679 C C . GLY A 1 83 ? 6.932 -14.580 -10.709 1.00 90.88 83 GLY A C 1
ATOM 680 O O . GLY A 1 83 ? 7.680 -14.742 -11.669 1.00 90.88 83 GLY A O 1
ATOM 681 N N . LEU A 1 84 ? 7.235 -13.767 -9.690 1.00 89.44 84 LEU A N 1
ATOM 682 C CA . LEU A 1 84 ? 8.557 -13.174 -9.488 1.00 89.44 84 LEU A CA 1
ATOM 683 C C . LEU A 1 84 ? 9.267 -13.899 -8.350 1.00 89.44 84 LEU A C 1
ATOM 685 O O . LEU A 1 84 ? 8.769 -13.945 -7.223 1.00 89.44 84 LEU A O 1
ATOM 689 N N . ASP A 1 85 ? 10.456 -14.410 -8.640 1.00 88.50 85 ASP A N 1
ATOM 690 C CA . ASP A 1 85 ? 11.282 -15.076 -7.643 1.00 88.50 85 ASP A CA 1
ATOM 691 C C . ASP A 1 85 ? 11.875 -14.078 -6.644 1.00 88.50 85 ASP A C 1
ATOM 693 O O . ASP A 1 85 ? 12.178 -12.926 -6.970 1.00 88.50 85 ASP A O 1
ATOM 697 N N . ASN A 1 86 ? 12.120 -14.558 -5.420 1.00 90.31 86 ASN A N 1
ATOM 698 C CA . ASN A 1 86 ? 12.839 -13.817 -4.378 1.00 90.31 86 ASN A CA 1
ATOM 699 C C . ASN A 1 86 ? 12.210 -12.461 -4.019 1.00 90.31 86 ASN A C 1
ATOM 701 O O . ASN A 1 86 ? 12.922 -11.496 -3.737 1.00 90.31 86 ASN A O 1
ATOM 705 N N . LEU A 1 87 ? 10.881 -12.373 -4.063 1.00 94.38 87 LEU A N 1
ATOM 706 C CA . LEU A 1 87 ? 10.135 -11.169 -3.726 1.00 94.38 87 LEU A CA 1
ATOM 707 C C . LEU A 1 87 ? 9.939 -11.064 -2.204 1.00 94.38 87 LEU A C 1
ATOM 709 O O . LEU A 1 87 ? 9.355 -11.949 -1.580 1.00 94.38 87 LEU A O 1
ATOM 713 N N . HIS A 1 88 ? 10.388 -9.961 -1.607 1.00 95.00 88 HIS A N 1
ATOM 714 C CA . HIS A 1 88 ? 10.345 -9.734 -0.161 1.00 95.00 88 HIS A CA 1
ATOM 715 C C . HIS A 1 88 ? 9.646 -8.417 0.176 1.00 95.00 88 HIS A C 1
ATOM 717 O O . HIS A 1 88 ? 9.882 -7.406 -0.484 1.00 95.00 88 HIS A O 1
ATOM 723 N N . ILE A 1 89 ? 8.822 -8.411 1.229 1.00 97.00 89 ILE A N 1
ATOM 724 C CA . ILE A 1 89 ? 8.191 -7.190 1.750 1.00 97.00 89 ILE A CA 1
ATOM 725 C C . ILE A 1 89 ? 9.266 -6.300 2.377 1.00 97.00 89 ILE A C 1
ATOM 727 O O . ILE A 1 89 ? 9.934 -6.726 3.312 1.00 97.00 89 ILE A O 1
ATOM 731 N N . ARG A 1 90 ? 9.409 -5.065 1.889 1.00 95.38 90 ARG A N 1
ATOM 732 C CA . ARG A 1 90 ? 10.296 -4.026 2.452 1.00 95.38 90 ARG A CA 1
ATOM 733 C C . ARG A 1 90 ? 9.549 -3.010 3.311 1.00 95.38 90 ARG A C 1
ATOM 735 O O . ARG A 1 90 ? 10.150 -2.336 4.137 1.00 95.38 90 ARG A O 1
ATOM 742 N N . GLY A 1 91 ? 8.236 -2.916 3.143 1.00 97.00 91 GLY A N 1
ATOM 743 C CA . GLY A 1 91 ? 7.377 -2.076 3.961 1.00 97.00 91 GLY A CA 1
ATOM 744 C C . GLY A 1 91 ? 5.927 -2.500 3.809 1.00 97.00 91 GLY A C 1
ATOM 745 O O . GLY A 1 91 ? 5.510 -2.946 2.740 1.00 97.00 91 GLY A O 1
ATOM 746 N N . ALA A 1 92 ? 5.161 -2.376 4.883 1.00 98.25 92 ALA A N 1
ATOM 747 C CA . ALA A 1 92 ? 3.720 -2.555 4.846 1.00 98.25 92 ALA A CA 1
ATOM 748 C C . ALA A 1 92 ? 3.057 -1.538 5.771 1.00 98.25 92 ALA A C 1
ATOM 750 O O . ALA A 1 92 ? 3.530 -1.305 6.888 1.00 98.25 92 ALA A O 1
ATOM 751 N N . SER A 1 93 ? 1.985 -0.913 5.299 1.00 97.88 93 SER A N 1
ATOM 752 C CA . SER A 1 93 ? 1.317 0.163 6.015 1.00 97.88 93 SER A CA 1
ATOM 753 C C . SER A 1 93 ? -0.182 0.209 5.774 1.00 97.88 93 SER A C 1
ATOM 755 O O . SER A 1 93 ? -0.715 -0.295 4.781 1.00 97.88 93 SER A O 1
ATOM 757 N N . PHE A 1 94 ? -0.863 0.876 6.701 1.00 98.00 94 PHE A N 1
ATOM 758 C CA . PHE A 1 94 ? -2.185 1.430 6.454 1.00 98.00 94 PHE A CA 1
ATOM 759 C C . PHE A 1 94 ? -2.038 2.880 5.991 1.00 98.00 94 PHE A C 1
ATOM 761 O O . PHE A 1 94 ? -1.441 3.699 6.689 1.00 98.00 94 PHE A O 1
ATOM 768 N N . ILE A 1 95 ? -2.607 3.208 4.835 1.00 95.62 95 ILE A N 1
ATOM 769 C CA . ILE A 1 95 ? -2.738 4.578 4.341 1.00 95.62 95 ILE A CA 1
ATOM 770 C C . ILE A 1 95 ? -4.123 5.083 4.736 1.00 95.62 95 ILE A C 1
ATOM 772 O O . ILE A 1 95 ? -5.133 4.619 4.199 1.00 95.62 95 ILE A O 1
ATOM 776 N N . THR A 1 96 ? -4.175 6.031 5.668 1.00 94.88 96 THR A N 1
ATOM 777 C CA . THR A 1 96 ? -5.429 6.619 6.150 1.00 94.88 96 THR A CA 1
ATOM 778 C C . THR A 1 96 ? -5.598 8.033 5.615 1.00 94.88 96 THR A C 1
ATOM 780 O O . THR A 1 96 ? -4.680 8.843 5.695 1.00 94.88 96 THR A O 1
ATOM 783 N N . ILE A 1 97 ? -6.789 8.336 5.099 1.00 91.81 97 ILE A N 1
ATOM 784 C CA . ILE A 1 97 ? -7.224 9.701 4.784 1.00 91.81 97 ILE A CA 1
ATOM 785 C C . ILE A 1 97 ? -8.553 9.936 5.483 1.00 91.81 97 ILE A C 1
ATOM 787 O O . ILE A 1 97 ? -9.456 9.110 5.376 1.00 91.81 97 ILE A O 1
ATOM 791 N N . ASN A 1 98 ? -8.691 11.062 6.173 1.00 90.81 98 ASN A N 1
ATOM 792 C CA . ASN A 1 98 ? -9.961 11.482 6.760 1.00 90.81 98 ASN A CA 1
ATOM 793 C C . ASN A 1 98 ? -10.274 12.934 6.390 1.00 90.81 98 ASN A C 1
ATOM 795 O O . ASN A 1 98 ? -10.552 13.772 7.241 1.00 90.81 98 ASN A O 1
ATOM 799 N N . GLU A 1 99 ? -10.200 13.215 5.094 1.00 89.31 99 GLU A N 1
ATOM 800 C CA . GLU A 1 99 ? -10.364 14.552 4.545 1.00 89.31 99 GLU A CA 1
ATOM 801 C C . GLU A 1 99 ? -11.635 14.649 3.714 1.00 89.31 99 GLU A C 1
ATOM 803 O O . GLU A 1 99 ? -12.004 13.732 2.970 1.00 89.31 99 GLU A O 1
ATOM 808 N N . LYS A 1 100 ? -12.298 15.802 3.826 1.00 91.56 100 LYS A N 1
ATOM 809 C CA . LYS A 1 100 ? -13.462 16.143 3.001 1.00 91.56 100 LYS A CA 1
ATOM 810 C C . LYS A 1 100 ? -13.057 16.395 1.548 1.00 91.56 100 LYS A C 1
ATOM 812 O O . LYS A 1 100 ? -13.815 16.051 0.641 1.00 91.56 100 LYS A O 1
ATOM 817 N N . THR A 1 101 ? -11.889 16.994 1.340 1.00 90.25 101 THR A N 1
ATOM 818 C CA . THR A 1 101 ? -11.424 17.433 0.027 1.00 90.25 101 THR A CA 1
ATOM 819 C C . THR A 1 101 ? -9.961 17.083 -0.156 1.00 90.25 101 THR A C 1
ATOM 821 O O . THR A 1 101 ? -9.134 17.456 0.666 1.00 90.25 101 THR A O 1
ATOM 824 N N . ILE A 1 102 ? -9.654 16.444 -1.281 1.00 89.38 102 ILE A N 1
ATOM 825 C CA . ILE A 1 102 ? -8.300 16.331 -1.820 1.00 89.38 102 ILE A CA 1
ATOM 826 C C . ILE A 1 102 ? -8.317 17.072 -3.152 1.00 89.38 102 ILE A C 1
ATOM 828 O O . ILE A 1 102 ? -8.904 16.596 -4.122 1.00 89.38 102 ILE A O 1
ATOM 832 N N . SER A 1 103 ? -7.752 18.277 -3.177 1.00 83.25 103 SER A N 1
ATOM 833 C CA . SER A 1 103 ? -7.770 19.163 -4.348 1.00 83.25 103 SER A CA 1
ATOM 834 C C . SER A 1 103 ? -6.564 18.968 -5.263 1.00 83.25 103 SER A C 1
ATOM 836 O O . SER A 1 103 ? -6.691 19.147 -6.472 1.00 83.25 103 SER A O 1
ATOM 838 N N . TYR A 1 104 ? -5.423 18.569 -4.699 1.00 72.50 104 TYR A N 1
ATOM 839 C CA . TYR A 1 104 ? -4.167 18.417 -5.423 1.00 72.50 104 TYR A CA 1
ATOM 840 C C . TYR A 1 104 ? -3.500 17.091 -5.064 1.00 72.50 104 TYR A C 1
ATOM 842 O O . TYR A 1 104 ? -3.265 16.783 -3.898 1.00 72.50 104 TYR A O 1
ATOM 850 N N . SER A 1 105 ? -3.228 16.308 -6.101 1.00 83.12 105 SER A N 1
ATOM 851 C CA . SER A 1 105 ? -2.352 15.145 -6.079 1.00 83.12 105 SER A CA 1
ATOM 852 C C . SER A 1 105 ? -1.711 15.089 -7.460 1.00 83.12 105 SER A C 1
ATOM 854 O O . SER A 1 105 ? -2.419 15.073 -8.477 1.00 83.12 105 SER A O 1
ATOM 856 N N . ASP A 1 106 ? -0.387 15.132 -7.498 1.00 88.50 106 ASP A N 1
ATOM 857 C CA . ASP A 1 106 ? 0.359 15.062 -8.746 1.00 88.50 106 ASP A CA 1
ATOM 858 C C . ASP A 1 106 ? 0.569 13.609 -9.153 1.00 88.50 106 ASP A C 1
ATOM 860 O O . ASP A 1 106 ? 0.659 12.707 -8.314 1.00 88.50 106 ASP A O 1
ATOM 864 N N . PHE A 1 107 ? 0.621 13.390 -10.464 1.00 92.94 107 PHE A N 1
ATOM 865 C CA . PHE A 1 107 ? 1.067 12.116 -11.002 1.00 92.94 107 PHE A CA 1
ATOM 866 C C . PHE A 1 107 ? 2.526 11.885 -10.607 1.00 92.94 107 PHE A C 1
ATOM 868 O O . PHE A 1 107 ? 3.364 12.774 -10.751 1.00 92.94 107 PHE A O 1
ATOM 875 N N . HIS A 1 108 ? 2.808 10.703 -10.074 1.00 91.75 108 HIS A N 1
ATOM 876 C CA . HIS A 1 108 ? 4.135 10.318 -9.617 1.00 91.75 108 HIS A CA 1
ATOM 877 C C . HIS A 1 108 ? 4.362 8.819 -9.799 1.00 91.75 108 HIS A C 1
ATOM 879 O O . HIS A 1 108 ? 3.425 8.031 -9.941 1.00 91.75 108 HIS A O 1
ATOM 885 N N . LEU A 1 109 ? 5.635 8.433 -9.782 1.00 93.06 109 LEU A N 1
ATOM 886 C CA . LEU A 1 109 ? 6.055 7.056 -9.562 1.00 93.06 109 LEU A CA 1
ATOM 887 C C . LEU A 1 109 ? 6.306 6.859 -8.067 1.00 93.06 109 LEU A C 1
ATOM 889 O O . LEU A 1 109 ? 6.782 7.777 -7.400 1.00 93.06 109 LEU A O 1
ATOM 893 N N . ASP A 1 110 ? 6.054 5.652 -7.562 1.00 92.75 110 ASP A N 1
ATOM 894 C CA . ASP A 1 110 ? 6.423 5.307 -6.185 1.00 92.75 110 ASP A CA 1
ATOM 895 C C . ASP A 1 110 ? 7.943 5.393 -6.008 1.00 92.75 110 ASP A C 1
ATOM 897 O O . ASP A 1 110 ? 8.441 5.967 -5.045 1.00 92.75 110 ASP A O 1
ATOM 901 N N . VAL A 1 111 ? 8.703 4.829 -6.955 1.00 92.38 111 VAL A N 1
ATOM 902 C CA . VAL A 1 111 ? 10.165 4.768 -6.888 1.00 92.38 111 VAL A CA 1
ATOM 903 C C . VAL A 1 111 ? 10.782 5.357 -8.150 1.00 92.38 111 VAL A C 1
ATOM 905 O O . VAL A 1 111 ? 10.738 4.759 -9.225 1.00 92.38 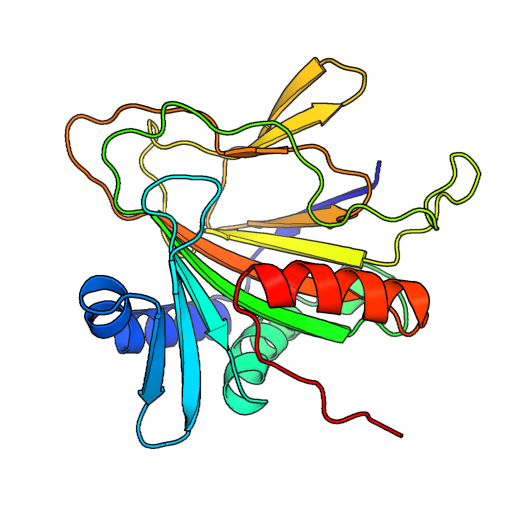111 VAL A O 1
ATOM 908 N N . MET A 1 112 ? 11.439 6.505 -7.983 1.00 87.94 112 MET A N 1
ATOM 909 C CA . MET A 1 112 ? 12.289 7.124 -9.000 1.00 87.94 112 MET A CA 1
ATOM 910 C C . MET A 1 112 ? 13.698 6.528 -8.919 1.00 87.94 112 MET A C 1
ATOM 912 O O . MET A 1 112 ? 14.358 6.622 -7.884 1.00 87.94 112 MET A O 1
ATOM 916 N N . THR A 1 113 ? 14.178 5.913 -10.000 1.00 82.44 113 THR A N 1
ATOM 917 C CA . THR A 1 113 ? 15.507 5.287 -10.032 1.00 82.44 113 THR A CA 1
ATOM 918 C C . THR A 1 113 ? 16.149 5.364 -11.413 1.00 82.44 113 THR A C 1
ATOM 920 O O . THR A 1 113 ? 15.480 5.199 -12.430 1.00 82.44 113 THR A O 1
ATOM 923 N N . GLU A 1 114 ? 17.465 5.575 -11.448 1.00 74.88 114 GLU A N 1
ATOM 924 C CA . GLU A 1 114 ? 18.273 5.603 -12.676 1.00 74.88 114 GLU A CA 1
ATOM 925 C C . GLU A 1 114 ? 18.469 4.210 -13.302 1.00 74.88 114 GLU A C 1
ATOM 927 O O . GLU A 1 114 ? 18.755 4.091 -14.491 1.00 74.88 114 GLU A O 1
ATOM 932 N N . TYR A 1 115 ? 18.258 3.142 -12.524 1.00 68.81 115 TYR A N 1
ATOM 933 C CA . TYR A 1 115 ? 18.426 1.752 -12.970 1.00 68.81 115 TYR A CA 1
ATOM 934 C C . TYR A 1 115 ? 17.302 1.268 -13.901 1.00 68.81 115 TYR A C 1
ATOM 936 O O . TYR A 1 115 ? 17.437 0.234 -14.565 1.00 68.81 115 TYR A O 1
ATOM 944 N N . LYS A 1 116 ? 16.203 2.026 -13.993 1.00 65.44 116 LYS A N 1
ATOM 945 C CA . LYS A 1 116 ? 15.145 1.841 -14.992 1.00 65.44 116 LYS A CA 1
ATOM 946 C C . LYS A 1 116 ? 15.453 2.686 -16.226 1.00 65.44 116 LYS A C 1
ATOM 948 O O . LYS A 1 116 ? 14.837 3.713 -16.483 1.00 65.44 116 LYS A O 1
ATOM 953 N N . ALA A 1 117 ? 16.421 2.220 -17.008 1.00 54.75 117 ALA A N 1
ATOM 954 C CA . ALA A 1 117 ? 16.609 2.690 -18.374 1.00 54.75 117 ALA A CA 1
ATOM 955 C C . ALA A 1 117 ? 15.475 2.158 -19.281 1.00 54.75 117 ALA A C 1
ATOM 957 O O . ALA A 1 117 ? 14.932 1.086 -18.995 1.00 54.75 117 ALA A O 1
ATOM 958 N N . PRO A 1 118 ? 15.175 2.811 -20.423 1.00 55.91 118 PRO A N 1
ATOM 959 C CA . PRO A 1 118 ? 14.215 2.317 -21.424 1.00 55.91 118 PRO A CA 1
ATOM 960 C C . PRO A 1 118 ? 14.459 0.864 -21.877 1.00 55.91 118 PRO A C 1
ATOM 962 O O . PRO A 1 118 ? 13.547 0.201 -22.358 1.00 55.91 118 PRO A O 1
ATOM 965 N N . ASN A 1 119 ? 15.682 0.363 -21.680 1.00 53.66 119 ASN A N 1
ATOM 966 C CA . ASN A 1 119 ? 16.134 -0.961 -22.097 1.00 53.66 119 ASN A CA 1
ATOM 967 C C . ASN A 1 119 ? 16.105 -2.017 -20.974 1.00 53.66 119 ASN A C 1
ATOM 969 O O . ASN A 1 119 ? 16.527 -3.145 -21.212 1.00 53.66 119 ASN A O 1
ATOM 973 N N . ASN A 1 120 ? 15.642 -1.680 -19.763 1.00 63.69 120 ASN A N 1
ATOM 974 C CA . ASN A 1 120 ? 15.481 -2.639 -18.668 1.00 63.69 120 ASN A CA 1
ATOM 975 C C . ASN A 1 120 ? 13.990 -2.814 -18.322 1.00 63.69 120 ASN A C 1
ATOM 977 O O . ASN A 1 120 ? 13.460 -2.111 -17.454 1.00 63.69 120 ASN A O 1
ATOM 981 N N . PRO A 1 121 ? 13.289 -3.731 -19.014 1.00 70.06 121 PRO A N 1
ATOM 982 C CA . PRO A 1 121 ? 11.855 -3.928 -18.835 1.00 70.06 121 PRO A CA 1
ATOM 983 C C . PRO A 1 121 ? 11.504 -4.683 -17.547 1.00 70.06 121 PRO A C 1
ATOM 985 O O . PRO A 1 121 ? 10.322 -4.831 -17.246 1.00 70.06 121 PRO A O 1
ATOM 988 N N . GLU A 1 122 ? 12.488 -5.177 -16.794 1.00 83.38 122 GLU A N 1
ATOM 989 C CA . GLU A 1 122 ? 12.236 -6.082 -15.681 1.00 83.38 122 GLU A CA 1
ATOM 990 C C . GLU A 1 122 ? 11.549 -5.401 -14.490 1.00 83.38 122 GLU A C 1
ATOM 992 O O . GLU A 1 122 ? 11.940 -4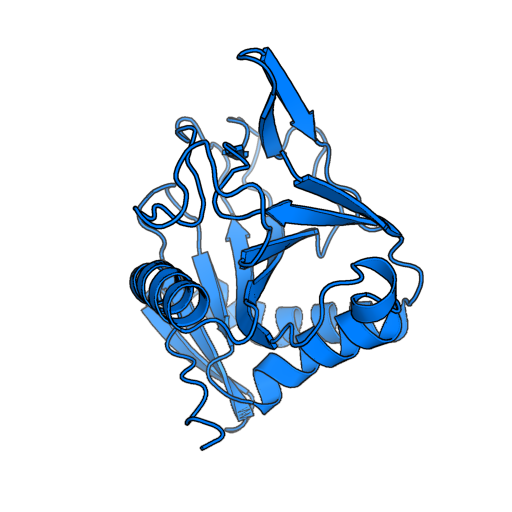.326 -14.013 1.00 83.38 122 GLU A O 1
ATOM 997 N N . THR A 1 123 ? 10.555 -6.091 -13.940 1.00 89.38 123 THR A N 1
ATOM 998 C CA . THR A 1 123 ? 9.871 -5.700 -12.711 1.00 89.38 123 THR A CA 1
ATOM 999 C C . THR A 1 123 ? 10.593 -6.279 -11.504 1.00 89.38 123 THR A C 1
ATOM 1001 O O . THR A 1 123 ? 10.693 -7.490 -11.343 1.00 89.38 123 THR A O 1
ATOM 1004 N N . ASN A 1 124 ? 11.115 -5.395 -10.653 1.00 93.75 124 ASN A N 1
ATOM 1005 C CA . ASN A 1 124 ? 11.865 -5.773 -9.451 1.00 93.75 124 ASN A CA 1
ATOM 1006 C C . ASN A 1 124 ? 11.355 -5.092 -8.179 1.00 93.75 124 ASN A C 1
ATOM 1008 O O . ASN A 1 124 ? 11.790 -5.451 -7.088 1.00 93.75 124 ASN A O 1
ATOM 1012 N N . ILE A 1 125 ? 10.460 -4.113 -8.318 1.00 95.56 125 ILE A N 1
ATOM 1013 C CA . ILE A 1 125 ? 9.839 -3.385 -7.217 1.00 95.56 125 ILE A CA 1
ATOM 1014 C C . ILE A 1 125 ? 8.342 -3.343 -7.501 1.00 95.56 125 ILE A C 1
ATOM 1016 O O . ILE A 1 125 ? 7.931 -2.929 -8.587 1.00 95.56 125 ILE A O 1
ATOM 1020 N N . LEU A 1 126 ? 7.551 -3.817 -6.545 1.00 97.75 126 LEU A N 1
ATOM 1021 C CA . LEU A 1 126 ? 6.102 -3.873 -6.632 1.00 97.75 126 LEU A CA 1
ATOM 1022 C C . LEU A 1 126 ? 5.462 -3.093 -5.492 1.00 97.75 126 LEU A C 1
ATOM 1024 O O . LEU A 1 126 ? 5.886 -3.196 -4.340 1.00 97.75 126 LEU A O 1
ATOM 1028 N N . THR A 1 127 ? 4.370 -2.411 -5.812 1.00 98.25 127 THR A N 1
ATOM 1029 C CA . THR A 1 127 ? 3.430 -1.884 -4.825 1.00 98.25 127 THR A CA 1
ATOM 1030 C C . THR A 1 127 ? 2.133 -2.662 -4.953 1.00 98.25 127 THR A C 1
ATOM 1032 O O . THR A 1 127 ? 1.623 -2.861 -6.054 1.00 98.25 127 THR A O 1
ATOM 1035 N N . VAL A 1 128 ? 1.612 -3.123 -3.821 1.00 98.62 128 VAL A N 1
ATOM 1036 C CA . VAL A 1 128 ? 0.297 -3.744 -3.678 1.00 98.62 128 VAL A CA 1
ATOM 1037 C C . VAL A 1 128 ? -0.583 -2.789 -2.892 1.00 98.62 128 VAL A C 1
ATOM 1039 O O . VAL A 1 128 ? -0.195 -2.362 -1.807 1.00 98.62 128 VAL A O 1
ATOM 1042 N N . LEU A 1 129 ? -1.775 -2.491 -3.402 1.00 98.50 129 LEU A N 1
ATOM 1043 C CA . LEU A 1 129 ? -2.716 -1.580 -2.766 1.00 98.50 129 LEU A CA 1
ATOM 1044 C C . LEU A 1 129 ? -4.148 -2.100 -2.873 1.00 98.50 129 LEU A C 1
ATOM 1046 O O . LEU A 1 129 ? -4.614 -2.498 -3.944 1.00 98.50 129 LEU A O 1
ATOM 1050 N N . PHE A 1 130 ? -4.872 -2.075 -1.759 1.00 98.00 130 PHE A N 1
ATOM 1051 C CA . PHE A 1 130 ? -6.285 -2.453 -1.716 1.00 98.00 130 PHE A CA 1
ATOM 1052 C C . PHE A 1 130 ? -7.015 -1.763 -0.566 1.00 98.00 130 PHE A C 1
ATOM 1054 O O . PHE A 1 130 ? -6.394 -1.412 0.437 1.00 98.00 130 PHE A O 1
ATOM 1061 N N . PRO A 1 131 ? -8.333 -1.535 -0.680 1.00 97.31 131 PRO A N 1
ATOM 1062 C CA . PRO A 1 131 ? -9.083 -0.883 0.376 1.00 97.31 131 PRO A CA 1
ATOM 1063 C C . PRO A 1 131 ? -9.422 -1.871 1.500 1.00 97.31 131 PRO A C 1
ATOM 1065 O O . PRO A 1 131 ? -9.871 -2.993 1.259 1.00 97.31 131 PRO A O 1
ATOM 1068 N N . LEU A 1 132 ? -9.259 -1.437 2.749 1.00 96.62 132 LEU A N 1
ATOM 1069 C CA . LEU A 1 132 ? -9.641 -2.232 3.917 1.00 96.62 132 LEU A CA 1
ATOM 1070 C C . LEU A 1 132 ? -11.165 -2.214 4.141 1.00 96.62 132 LEU A C 1
ATOM 1072 O O . LEU A 1 132 ? -11.749 -3.194 4.606 1.00 96.62 132 LEU A O 1
ATOM 1076 N N . TYR A 1 133 ? -11.821 -1.116 3.760 1.00 95.12 133 TYR A N 1
ATOM 1077 C CA . TYR A 1 133 ? -13.271 -0.916 3.828 1.00 95.12 133 TYR A CA 1
ATOM 1078 C C . TYR A 1 133 ? -13.815 -0.465 2.473 1.00 95.12 133 TYR A C 1
ATOM 1080 O O . TYR A 1 133 ? -13.069 0.043 1.642 1.00 95.12 133 TYR A O 1
ATOM 1088 N N . GLU A 1 134 ? -15.115 -0.638 2.243 1.00 93.88 134 GLU A N 1
ATOM 1089 C CA . GLU A 1 134 ? -15.750 -0.078 1.051 1.00 93.88 134 GLU A CA 1
ATOM 1090 C C . GLU A 1 134 ? -15.617 1.449 1.053 1.00 93.88 134 GLU A C 1
ATOM 1092 O O . GLU A 1 134 ? -15.765 2.095 2.092 1.00 93.88 134 GLU A O 1
ATOM 1097 N N . LEU A 1 135 ? -15.282 2.013 -0.107 1.00 92.44 135 LEU A N 1
ATOM 1098 C CA . LEU A 1 135 ? -15.104 3.450 -0.254 1.00 92.44 135 LEU A CA 1
ATOM 1099 C C . LEU A 1 135 ? -16.405 4.091 -0.722 1.00 92.44 135 LEU A C 1
ATOM 1101 O O . LEU A 1 135 ? -17.089 3.565 -1.599 1.00 92.44 135 LEU A O 1
ATOM 1105 N N . GLU A 1 136 ? -16.698 5.272 -0.185 1.00 87.56 136 GLU A N 1
ATOM 1106 C CA . GLU A 1 136 ? -17.771 6.125 -0.691 1.00 87.56 136 GLU A CA 1
ATOM 1107 C C . GLU A 1 136 ? -17.589 6.375 -2.193 1.00 87.56 136 GLU A C 1
ATOM 1109 O O . GLU A 1 136 ? -16.492 6.690 -2.651 1.00 87.56 136 GLU A O 1
ATOM 1114 N N . LYS A 1 137 ? -18.673 6.296 -2.973 1.00 84.56 137 LYS A N 1
ATOM 1115 C CA . LYS A 1 137 ? -18.617 6.370 -4.448 1.00 84.56 137 LYS A CA 1
ATOM 1116 C C . LYS A 1 137 ? -17.963 7.653 -4.984 1.00 84.56 137 LYS A C 1
ATOM 1118 O O . LYS A 1 137 ? -17.416 7.652 -6.084 1.00 84.56 137 LYS A O 1
ATOM 1123 N N . ALA A 1 138 ? -18.085 8.748 -4.233 1.00 88.69 138 ALA A N 1
ATOM 1124 C CA . ALA A 1 138 ? -17.540 10.059 -4.578 1.00 88.69 138 ALA A CA 1
ATOM 1125 C C . ALA A 1 138 ? -16.130 10.306 -4.011 1.00 88.69 138 ALA A C 1
ATOM 1127 O O . ALA A 1 138 ? -15.554 11.363 -4.253 1.00 88.69 138 ALA A O 1
ATOM 1128 N N . MET A 1 139 ? -15.587 9.371 -3.229 1.00 91.25 139 MET A N 1
ATOM 1129 C CA . MET A 1 139 ? -14.234 9.466 -2.696 1.00 91.25 139 MET A CA 1
ATOM 1130 C C . MET A 1 139 ? -13.216 9.138 -3.787 1.00 91.25 139 MET A C 1
ATOM 1132 O O . MET A 1 139 ? -13.460 8.306 -4.659 1.00 91.25 139 MET A O 1
ATOM 1136 N N . GLY A 1 140 ? -12.056 9.787 -3.726 1.00 90.94 140 GLY A N 1
ATOM 1137 C CA . GLY A 1 140 ? -11.003 9.602 -4.713 1.00 90.94 140 GLY A CA 1
ATOM 1138 C C . GLY A 1 140 ? -10.498 8.167 -4.773 1.00 90.94 140 GLY A C 1
ATOM 1139 O O . GLY A 1 140 ? -10.057 7.604 -3.761 1.00 90.94 140 GLY A O 1
ATOM 1140 N N . HIS A 1 141 ? -10.516 7.601 -5.979 1.00 94.88 141 HIS A N 1
ATOM 1141 C CA . HIS A 1 141 ? -9.855 6.338 -6.282 1.00 94.88 141 HIS A CA 1
ATOM 1142 C C . HIS A 1 141 ? -8.429 6.563 -6.830 1.00 94.88 141 HIS A C 1
ATOM 1144 O O . HIS A 1 141 ? -7.780 7.546 -6.469 1.00 94.88 141 HIS A O 1
ATOM 1150 N N . LEU A 1 142 ? -7.911 5.637 -7.640 1.00 95.75 142 LEU A N 1
ATOM 1151 C CA . LEU A 1 142 ? -6.574 5.711 -8.228 1.00 95.75 142 LEU A CA 1
ATOM 1152 C C . LEU A 1 142 ? -6.680 6.154 -9.685 1.00 95.75 142 LEU A C 1
ATOM 1154 O O . LEU A 1 142 ? -7.316 5.474 -10.490 1.00 95.75 142 LEU A O 1
ATOM 1158 N N . GLU A 1 143 ? -6.047 7.268 -10.029 1.00 96.56 143 GLU A N 1
ATOM 1159 C CA . GLU A 1 143 ? -5.832 7.635 -11.427 1.00 96.56 143 GLU A CA 1
ATOM 1160 C C . GLU A 1 143 ? -4.425 7.232 -11.847 1.00 96.56 143 GLU A C 1
ATOM 1162 O O . GLU A 1 143 ? -3.493 7.386 -11.065 1.00 96.56 143 GLU A O 1
ATOM 1167 N N . TYR A 1 144 ? -4.263 6.736 -13.072 1.00 96.81 144 TYR A N 1
ATOM 1168 C CA . TYR A 1 144 ? -2.960 6.341 -13.608 1.00 96.81 144 TYR A CA 1
ATOM 1169 C C . TYR A 1 144 ? -2.804 6.702 -15.080 1.00 96.81 144 TYR A C 1
ATOM 1171 O O . TYR A 1 144 ? -3.794 6.928 -15.783 1.00 96.81 144 TYR A O 1
ATOM 1179 N N . LYS A 1 145 ? -1.552 6.785 -15.534 1.00 95.38 145 LYS A N 1
ATOM 1180 C CA . LYS A 1 145 ? -1.201 7.066 -16.924 1.00 95.38 145 LYS A CA 1
ATOM 1181 C C . LYS A 1 145 ? -0.866 5.792 -17.682 1.00 95.38 145 LYS A C 1
ATOM 1183 O O . LYS A 1 145 ? -0.017 5.013 -17.270 1.00 95.38 145 LYS A O 1
ATOM 1188 N N . GLU A 1 146 ? -1.493 5.622 -18.839 1.00 92.44 146 GLU A N 1
ATOM 1189 C CA . GLU A 1 146 ? -1.139 4.597 -19.819 1.00 92.44 146 GLU A CA 1
ATOM 1190 C C . GLU A 1 146 ? -1.177 5.247 -21.204 1.00 92.44 146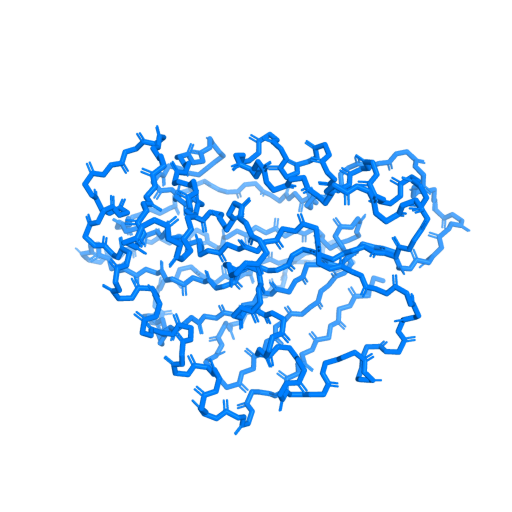 GLU A C 1
ATOM 1192 O O . GLU A 1 146 ? -2.179 5.841 -21.590 1.00 92.44 146 GLU A O 1
ATOM 1197 N N . ASN A 1 147 ? -0.059 5.216 -21.938 1.00 88.38 147 ASN A N 1
ATOM 1198 C CA . ASN A 1 147 ? 0.063 5.863 -23.255 1.00 88.38 147 ASN A CA 1
ATOM 1199 C C . ASN A 1 147 ? -0.416 7.334 -23.259 1.00 88.38 147 ASN A C 1
ATOM 1201 O O . ASN A 1 147 ? -1.168 7.755 -24.136 1.00 88.38 147 ASN A O 1
ATOM 1205 N N . SER A 1 148 ? -0.022 8.100 -22.233 1.00 88.19 148 SER A N 1
ATOM 1206 C CA . SER A 1 148 ? -0.423 9.499 -21.972 1.00 88.19 148 SER A CA 1
ATOM 1207 C C . SER A 1 148 ? -1.895 9.728 -21.585 1.00 88.19 148 SER A C 1
ATOM 1209 O O . SER A 1 148 ? -2.221 10.794 -21.043 1.00 88.19 148 SER A O 1
ATOM 1211 N N . ALA A 1 149 ? -2.776 8.744 -21.773 1.00 95.25 149 ALA A N 1
ATOM 1212 C CA . ALA A 1 149 ? -4.163 8.806 -21.335 1.00 95.25 149 ALA A CA 1
ATOM 1213 C C . ALA A 1 149 ? -4.268 8.636 -19.812 1.00 95.25 149 ALA A C 1
ATOM 1215 O O . ALA A 1 149 ? -3.476 7.929 -19.194 1.00 95.25 149 ALA A O 1
ATOM 1216 N N . THR A 1 150 ? -5.240 9.318 -19.198 1.00 96.81 150 THR A N 1
ATOM 1217 C CA . THR A 1 150 ? -5.574 9.123 -17.781 1.00 96.81 150 THR A CA 1
ATOM 1218 C C . THR A 1 150 ? -6.667 8.072 -17.660 1.00 96.81 150 THR A C 1
ATOM 1220 O O . THR A 1 150 ? -7.746 8.227 -18.230 1.00 96.81 150 THR A O 1
ATOM 1223 N N . HIS A 1 151 ? -6.407 7.048 -16.860 1.00 96.75 151 HIS A N 1
ATOM 1224 C CA . HIS A 1 151 ? -7.331 5.969 -16.549 1.00 96.75 151 HIS A CA 1
ATOM 1225 C C . HIS A 1 151 ? -7.725 6.027 -15.076 1.00 96.75 151 HIS A C 1
ATOM 1227 O O . HIS A 1 151 ? -6.968 6.517 -14.240 1.00 96.75 151 HIS A O 1
ATOM 1233 N N . LEU A 1 152 ? -8.912 5.509 -14.755 1.00 96.12 152 LEU A N 1
ATOM 1234 C CA . LEU A 1 152 ? -9.425 5.438 -13.390 1.00 96.12 152 LEU A CA 1
ATOM 1235 C C . LEU A 1 152 ? -9.576 3.979 -12.971 1.00 96.12 152 LEU A C 1
ATOM 1237 O O . LEU A 1 152 ? -10.414 3.254 -13.509 1.00 96.12 152 LEU A O 1
ATOM 1241 N N . TYR A 1 153 ? -8.818 3.573 -11.960 1.00 96.75 153 TYR A N 1
ATOM 1242 C CA . TYR A 1 153 ? -9.040 2.320 -11.259 1.00 96.75 153 TYR A CA 1
ATOM 1243 C C . TYR A 1 153 ? -9.925 2.565 -10.037 1.00 96.75 153 TYR A C 1
ATOM 1245 O O . TYR A 1 153 ? -9.577 3.334 -9.141 1.00 96.75 153 TYR A O 1
ATOM 1253 N N . ARG A 1 154 ? -11.084 1.900 -9.997 1.00 96.25 154 ARG A N 1
ATOM 1254 C CA . ARG A 1 154 ? -12.024 1.969 -8.873 1.00 96.25 154 ARG A CA 1
ATOM 1255 C C . ARG A 1 154 ? -11.756 0.828 -7.906 1.00 96.25 154 ARG A C 1
ATOM 1257 O O . ARG A 1 154 ? -12.077 -0.316 -8.210 1.00 96.25 154 ARG A O 1
ATOM 1264 N N . TYR A 1 155 ? -11.219 1.171 -6.740 1.00 96.12 155 TYR A N 1
ATOM 1265 C CA . TYR A 1 155 ? -10.995 0.227 -5.649 1.00 96.12 155 TYR A CA 1
ATOM 1266 C C . TYR A 1 155 ? -12.241 -0.599 -5.313 1.00 96.12 155 TYR A C 1
ATOM 1268 O O . TYR A 1 155 ? -13.334 -0.048 -5.166 1.00 96.12 155 TYR A O 1
ATOM 1276 N N . LYS A 1 156 ? -12.039 -1.901 -5.103 1.00 94.69 156 LYS A N 1
ATOM 1277 C CA . LYS A 1 156 ? -13.029 -2.821 -4.536 1.00 94.69 156 LYS A CA 1
ATOM 1278 C C . LYS A 1 156 ? -12.384 -3.606 -3.402 1.00 94.69 156 LYS A C 1
ATOM 1280 O O . LYS A 1 156 ? -11.210 -3.937 -3.474 1.00 94.69 156 LYS A O 1
ATOM 1285 N N . THR A 1 157 ? -13.149 -3.942 -2.369 1.00 94.44 157 THR A N 1
ATOM 1286 C CA . THR A 1 157 ? -12.661 -4.760 -1.239 1.00 94.44 157 THR A CA 1
ATOM 1287 C C . THR A 1 157 ? -12.440 -6.228 -1.606 1.00 94.44 157 THR A C 1
ATOM 1289 O O . THR A 1 157 ? -11.848 -6.973 -0.833 1.00 94.44 157 THR A O 1
ATOM 1292 N N . SER A 1 158 ? -12.919 -6.653 -2.776 1.00 95.12 158 SER A N 1
ATOM 1293 C CA . SER A 1 158 ? -12.796 -8.017 -3.291 1.00 95.12 158 SER A CA 1
ATOM 1294 C C . SER A 1 158 ? -11.552 -8.246 -4.144 1.00 95.12 158 SER A C 1
ATOM 1296 O O . SER A 1 158 ? -11.390 -9.340 -4.676 1.00 95.12 158 SER A O 1
ATOM 1298 N N . GLU A 1 159 ? -10.712 -7.235 -4.356 1.00 96.38 159 GLU A N 1
ATOM 1299 C CA . GLU A 1 159 ? -9.516 -7.364 -5.182 1.00 96.38 159 GLU A CA 1
ATOM 1300 C C . GLU A 1 159 ? -8.390 -6.473 -4.659 1.00 96.38 159 GLU A C 1
ATOM 1302 O O . GLU A 1 159 ? -8.629 -5.413 -4.079 1.00 96.38 159 GLU A O 1
ATOM 1307 N N . LEU A 1 160 ? -7.155 -6.912 -4.879 1.00 97.50 160 LEU A N 1
ATOM 1308 C CA . LEU A 1 160 ? -5.986 -6.061 -4.751 1.00 97.50 160 LEU A CA 1
ATOM 1309 C C . LEU A 1 160 ? -5.480 -5.630 -6.112 1.00 97.50 160 LEU A C 1
ATOM 1311 O O . LEU A 1 160 ? -5.672 -6.326 -7.110 1.00 97.50 160 LEU A O 1
ATOM 1315 N N . PHE A 1 161 ? -4.823 -4.479 -6.125 1.00 98.31 161 PHE A N 1
ATOM 1316 C CA . PHE A 1 161 ? -4.148 -3.950 -7.291 1.00 98.31 161 PHE A CA 1
ATOM 1317 C C . PHE A 1 161 ? -2.648 -3.960 -7.041 1.00 98.31 161 PHE A C 1
ATOM 1319 O O . PHE A 1 161 ? -2.197 -3.554 -5.973 1.00 98.31 161 PHE A O 1
ATOM 1326 N N . VAL A 1 162 ? -1.885 -4.464 -8.001 1.00 98.19 162 VAL A N 1
ATOM 1327 C CA . VAL A 1 162 ? -0.429 -4.548 -7.928 1.00 98.19 162 VAL A CA 1
ATOM 1328 C C . VAL A 1 162 ? 0.174 -3.936 -9.178 1.00 98.19 162 VAL A C 1
ATOM 1330 O O . VAL A 1 162 ? -0.341 -4.146 -10.275 1.00 98.19 162 VAL A O 1
ATOM 1333 N N . TRP A 1 163 ? 1.263 -3.194 -9.030 1.00 97.44 163 TRP A N 1
ATOM 1334 C CA . TRP A 1 163 ? 1.961 -2.578 -10.152 1.00 97.44 163 TRP A CA 1
ATOM 1335 C C . TRP A 1 163 ? 3.459 -2.472 -9.911 1.00 97.44 163 TRP A C 1
ATOM 1337 O O . TRP A 1 163 ? 3.941 -2.578 -8.784 1.00 97.44 163 TRP A O 1
ATOM 1347 N N . ASP A 1 164 ? 4.187 -2.246 -11.000 1.00 95.50 164 ASP A N 1
ATOM 1348 C CA . ASP A 1 164 ? 5.610 -1.928 -10.978 1.00 95.50 164 ASP A CA 1
ATOM 1349 C C . ASP A 1 164 ? 5.832 -0.497 -10.478 1.00 95.50 164 ASP A C 1
ATOM 1351 O O . ASP A 1 164 ? 5.504 0.477 -11.165 1.00 95.50 164 ASP A O 1
ATOM 1355 N N . SER A 1 165 ? 6.407 -0.375 -9.281 1.00 95.31 165 SER A N 1
ATOM 1356 C CA . SER A 1 165 ? 6.611 0.893 -8.566 1.00 95.31 165 SER A CA 1
ATOM 1357 C C . SER A 1 165 ? 7.472 1.903 -9.337 1.00 95.31 165 SER A C 1
ATOM 1359 O O . SER A 1 165 ? 7.454 3.092 -9.029 1.00 95.31 165 SER A O 1
ATOM 1361 N N . CYS A 1 166 ? 8.228 1.447 -10.340 1.00 93.25 166 CYS A N 1
ATOM 1362 C CA . CYS A 1 166 ? 9.107 2.281 -11.156 1.00 93.25 166 CYS A CA 1
ATOM 1363 C C . CYS A 1 166 ? 8.517 2.655 -12.521 1.00 93.25 166 CYS A C 1
ATOM 1365 O O . CYS A 1 166 ? 9.188 3.335 -13.293 1.00 93.25 166 CYS A O 1
ATOM 1367 N N . GLN A 1 167 ? 7.328 2.162 -12.878 1.00 91.25 167 GLN A N 1
ATOM 1368 C CA . GLN A 1 167 ? 6.731 2.403 -14.201 1.00 91.25 167 GLN A CA 1
ATOM 1369 C C . GLN A 1 167 ? 5.278 2.864 -14.156 1.00 91.25 167 GLN A C 1
ATOM 1371 O O . GLN A 1 167 ? 4.772 3.344 -15.167 1.00 91.25 167 GLN A O 1
ATOM 1376 N N . PHE A 1 168 ? 4.597 2.686 -13.028 1.00 94.00 168 PHE A N 1
ATOM 1377 C CA . PHE A 1 168 ? 3.182 2.994 -12.905 1.00 94.00 168 PHE A CA 1
ATOM 1378 C C . PHE A 1 168 ? 2.978 4.411 -12.371 1.00 94.00 168 PHE A C 1
ATOM 1380 O O . PHE A 1 168 ? 2.942 4.646 -11.162 1.00 94.00 168 PHE A O 1
ATOM 1387 N N . GLU A 1 169 ? 2.880 5.369 -13.289 1.00 95.06 169 GLU A N 1
ATOM 1388 C CA . GLU A 1 169 ? 2.624 6.764 -12.946 1.00 95.06 169 GLU A CA 1
ATOM 1389 C C . GLU A 1 169 ? 1.161 6.934 -12.527 1.00 95.06 169 GLU A C 1
ATOM 1391 O O . GLU A 1 169 ? 0.240 6.676 -13.307 1.00 95.06 169 GLU A O 1
ATOM 1396 N N . HIS A 1 170 ? 0.938 7.358 -11.286 1.00 95.69 170 HIS A N 1
ATOM 1397 C CA . HIS A 1 170 ? -0.388 7.393 -10.685 1.00 95.69 170 HIS A CA 1
ATOM 1398 C C . HIS A 1 170 ? -0.558 8.532 -9.683 1.00 95.69 170 HIS A C 1
ATOM 1400 O O . HIS A 1 170 ? 0.387 9.233 -9.334 1.00 95.69 170 HIS A O 1
ATOM 1406 N N . ARG A 1 171 ? -1.799 8.732 -9.238 1.00 93.69 171 ARG A N 1
ATOM 1407 C CA . ARG A 1 171 ? -2.168 9.681 -8.187 1.00 93.69 171 ARG A CA 1
ATOM 1408 C C . ARG A 1 171 ? -3.457 9.272 -7.487 1.00 93.69 171 ARG A C 1
ATOM 1410 O O . ARG A 1 171 ? -4.249 8.486 -8.015 1.00 93.69 171 ARG A O 1
ATOM 1417 N N . THR A 1 172 ? -3.730 9.875 -6.332 1.00 92.38 172 THR A N 1
ATOM 1418 C CA . THR A 1 172 ? -5.089 9.838 -5.775 1.00 92.38 172 THR A CA 1
ATOM 1419 C C . THR A 1 172 ? -5.975 10.774 -6.596 1.00 92.38 172 THR A C 1
ATOM 1421 O O . THR A 1 172 ? -5.650 11.945 -6.770 1.00 92.38 172 THR A O 1
ATOM 1424 N N . GLN A 1 173 ? -7.104 10.268 -7.093 1.00 93.44 173 GLN A N 1
ATOM 1425 C CA . GLN A 1 173 ? -8.100 11.083 -7.785 1.00 93.44 173 GLN A CA 1
ATOM 1426 C C . GLN A 1 173 ? -8.556 12.238 -6.875 1.00 93.44 173 GLN A C 1
ATOM 1428 O O . GLN A 1 173 ? -9.012 11.962 -5.762 1.00 93.44 173 GLN A O 1
ATOM 1433 N N . PRO A 1 174 ? -8.492 13.504 -7.324 1.00 92.25 174 PRO A N 1
ATOM 1434 C CA . PRO A 1 174 ? -9.043 14.623 -6.571 1.00 92.25 174 PRO A CA 1
ATOM 1435 C C . PRO A 1 174 ? -10.543 14.454 -6.310 1.00 92.25 174 PRO A C 1
ATOM 1437 O O . PRO A 1 174 ? -11.285 13.973 -7.166 1.00 92.25 174 PRO A O 1
ATOM 1440 N N . TYR A 1 175 ? -11.009 14.865 -5.134 1.00 92.81 175 TYR A N 1
ATOM 1441 C CA . TYR A 1 175 ? -12.411 14.727 -4.751 1.00 92.81 175 TYR A CA 1
ATOM 1442 C C . TYR A 1 175 ? -12.856 15.791 -3.749 1.00 92.81 175 TYR A C 1
ATOM 1444 O O . TYR A 1 175 ? -12.044 16.371 -3.031 1.00 92.81 175 TYR A O 1
ATOM 1452 N N . THR A 1 176 ? -14.170 16.011 -3.674 1.00 93.31 176 THR A N 1
ATOM 1453 C CA . THR A 1 176 ? -14.832 16.802 -2.628 1.00 93.31 176 THR A CA 1
ATOM 1454 C C . THR A 1 176 ? -16.093 16.076 -2.171 1.00 93.31 176 THR A C 1
ATOM 1456 O O . THR A 1 176 ? -16.955 15.752 -2.984 1.00 93.31 176 THR A O 1
ATOM 1459 N N . LEU A 1 177 ? -16.204 15.830 -0.868 1.00 92.81 177 LEU A N 1
ATOM 1460 C CA . LEU A 1 177 ? -17.351 15.188 -0.223 1.00 92.81 177 LEU A CA 1
ATOM 1461 C C . LEU A 1 177 ? -18.194 16.211 0.547 1.00 92.81 177 LEU A C 1
ATOM 1463 O O . LEU A 1 177 ? -17.748 17.320 0.827 1.00 92.81 177 LEU A O 1
ATOM 1467 N N . ASN A 1 178 ? -19.402 15.825 0.965 1.00 92.88 178 ASN A N 1
ATOM 1468 C CA . ASN A 1 178 ? -20.235 16.659 1.844 1.00 92.88 178 ASN A CA 1
ATOM 1469 C C . ASN A 1 178 ? -19.709 16.692 3.291 1.00 92.88 178 ASN A C 1
ATOM 1471 O O . ASN A 1 178 ? -19.815 17.715 3.967 1.00 92.88 178 ASN A O 1
ATOM 1475 N N . LYS A 1 179 ? -19.098 15.592 3.741 1.00 92.75 179 LYS A N 1
ATOM 1476 C CA . LYS A 1 179 ? -18.448 15.426 5.048 1.00 92.75 179 LYS A CA 1
ATOM 1477 C C . LYS A 1 179 ? -17.141 14.653 4.878 1.00 92.75 179 LYS A C 1
ATOM 1479 O O . LYS A 1 179 ? -16.997 13.927 3.897 1.00 92.75 179 LYS A O 1
ATOM 1484 N N . ALA A 1 180 ? -16.214 14.799 5.822 1.00 89.50 180 ALA A N 1
ATOM 1485 C CA . ALA A 1 180 ? -15.033 13.944 5.865 1.00 89.50 180 ALA A CA 1
ATOM 1486 C C . ALA A 1 180 ? -15.462 12.480 6.039 1.00 89.50 180 ALA A C 1
ATOM 1488 O O . ALA A 1 180 ? -16.338 12.173 6.854 1.00 89.50 180 ALA A O 1
ATOM 1489 N N . CYS A 1 181 ? -14.861 11.598 5.246 1.00 88.50 181 CYS A N 1
ATOM 1490 C CA . CYS A 1 181 ? -15.087 10.164 5.314 1.00 88.50 181 CYS A CA 1
ATOM 1491 C C . CYS A 1 181 ? -13.737 9.459 5.407 1.00 88.50 181 CYS A C 1
ATOM 1493 O O . CYS A 1 181 ? -12.789 9.812 4.705 1.00 88.50 181 CYS A O 1
ATOM 1495 N N . LYS A 1 182 ? -13.676 8.432 6.254 1.00 90.25 182 LYS A N 1
ATOM 1496 C CA . LYS A 1 182 ? -12.471 7.638 6.471 1.00 90.25 182 LYS A CA 1
ATOM 1497 C C . LYS A 1 182 ? -12.191 6.750 5.255 1.00 90.25 182 LYS A C 1
ATOM 1499 O O . LYS A 1 182 ? -13.002 5.891 4.914 1.00 90.25 182 LYS A O 1
ATOM 1504 N N . ARG A 1 183 ? -11.019 6.922 4.648 1.00 93.88 183 ARG A N 1
ATOM 1505 C CA . ARG A 1 183 ? -10.416 6.030 3.651 1.00 93.88 183 ARG A CA 1
ATOM 1506 C C . ARG A 1 183 ? -9.281 5.267 4.311 1.00 93.88 183 ARG A C 1
ATOM 1508 O O . ARG A 1 183 ? -8.391 5.899 4.869 1.00 93.88 183 ARG A O 1
ATOM 1515 N N . VAL A 1 184 ? -9.280 3.941 4.204 1.00 96.75 184 VAL A N 1
ATOM 1516 C CA . VAL A 1 184 ? -8.173 3.105 4.689 1.00 96.75 184 VAL A CA 1
ATOM 1517 C C . VAL A 1 184 ? -7.752 2.167 3.575 1.00 96.75 184 VAL A C 1
ATOM 1519 O O . VAL A 1 184 ? -8.536 1.313 3.158 1.00 96.75 184 VAL A O 1
ATOM 1522 N N . LEU A 1 185 ? -6.529 2.340 3.090 1.00 97.69 185 LEU A N 1
ATOM 1523 C CA . LEU A 1 185 ? -5.903 1.435 2.133 1.00 97.69 185 LEU A CA 1
ATOM 1524 C C . LEU A 1 185 ? -4.804 0.646 2.840 1.00 97.69 185 LEU A C 1
ATOM 1526 O O . LEU A 1 185 ? -4.114 1.177 3.704 1.00 97.69 185 LEU A O 1
ATOM 1530 N N . VAL A 1 186 ? -4.634 -0.612 2.465 1.00 98.50 186 VAL A N 1
ATOM 1531 C CA . VAL A 1 186 ? -3.457 -1.406 2.809 1.00 98.50 186 VAL A CA 1
ATOM 1532 C C . VAL A 1 186 ? -2.460 -1.257 1.674 1.00 98.50 186 VAL A C 1
ATOM 1534 O O . VAL A 1 186 ? -2.816 -1.562 0.539 1.00 98.50 186 VAL A O 1
ATOM 1537 N N . SER A 1 187 ? -1.246 -0.806 1.987 1.00 98.19 187 SER A N 1
ATOM 1538 C CA . SER A 1 187 ? -0.126 -0.692 1.053 1.00 98.19 187 SER A CA 1
ATOM 1539 C C . SER A 1 187 ? 0.984 -1.650 1.459 1.00 98.19 187 SER A C 1
ATOM 1541 O O . SER A 1 187 ? 1.404 -1.652 2.615 1.00 98.19 187 SER A O 1
ATOM 1543 N N . ILE A 1 188 ? 1.462 -2.468 0.527 1.00 98.62 188 ILE A N 1
ATOM 1544 C CA . ILE A 1 188 ? 2.585 -3.383 0.747 1.00 98.62 188 ILE A CA 1
ATOM 1545 C C . ILE A 1 188 ? 3.592 -3.164 -0.373 1.00 98.62 188 ILE A C 1
ATOM 1547 O O . ILE A 1 188 ? 3.265 -3.295 -1.550 1.00 98.62 188 ILE A O 1
ATOM 1551 N N . ASN A 1 189 ? 4.822 -2.840 -0.002 1.00 98.06 189 ASN A N 1
ATOM 1552 C CA . ASN A 1 189 ? 5.909 -2.581 -0.927 1.00 98.06 189 ASN A CA 1
ATOM 1553 C C . ASN A 1 189 ? 6.887 -3.752 -0.897 1.00 98.06 189 ASN A C 1
ATOM 1555 O O . ASN A 1 189 ? 7.387 -4.133 0.166 1.00 98.06 189 ASN A O 1
ATOM 1559 N N . LEU A 1 190 ? 7.159 -4.325 -2.066 1.00 97.69 190 LEU A N 1
ATOM 1560 C CA . LEU A 1 190 ? 8.002 -5.502 -2.217 1.00 97.69 190 LEU A CA 1
ATOM 1561 C C . LEU A 1 190 ? 9.138 -5.243 -3.201 1.00 97.69 190 LEU A C 1
ATOM 1563 O O . LEU A 1 190 ? 8.965 -4.524 -4.182 1.00 97.69 190 LEU A O 1
ATOM 1567 N N . SER A 1 191 ? 10.282 -5.881 -2.981 1.00 95.88 191 SER A N 1
ATOM 1568 C CA . SER A 1 191 ? 11.358 -5.919 -3.970 1.00 95.88 191 SER A CA 1
ATOM 1569 C C . SER A 1 191 ? 11.993 -7.296 -4.080 1.00 95.88 191 SER A C 1
ATOM 1571 O O . SER A 1 191 ? 11.953 -8.092 -3.137 1.00 95.88 191 SER A O 1
ATOM 1573 N N . THR A 1 192 ? 12.571 -7.581 -5.245 1.00 94.50 192 THR A N 1
ATOM 1574 C CA . THR A 1 192 ? 13.416 -8.762 -5.440 1.00 94.50 192 THR A CA 1
ATOM 1575 C C . THR A 1 192 ? 14.716 -8.632 -4.635 1.00 94.50 192 THR A C 1
ATOM 1577 O O . THR A 1 192 ? 14.985 -7.616 -3.987 1.00 94.50 192 THR A O 1
ATOM 1580 N N . ASN A 1 193 ? 15.579 -9.648 -4.690 1.00 91.88 193 ASN A N 1
ATOM 1581 C CA . ASN A 1 193 ? 16.890 -9.591 -4.039 1.00 91.88 193 ASN A CA 1
ATOM 1582 C C . ASN A 1 193 ? 17.949 -8.753 -4.771 1.00 91.88 193 ASN A C 1
ATOM 1584 O O . ASN A 1 193 ? 19.087 -8.710 -4.313 1.00 91.88 193 ASN A O 1
ATOM 1588 N N . LYS A 1 194 ? 17.604 -8.053 -5.860 1.00 91.31 194 LYS A N 1
ATOM 1589 C CA . LYS A 1 194 ? 18.553 -7.151 -6.527 1.00 91.31 194 LYS A CA 1
ATOM 1590 C C . LYS A 1 194 ? 18.889 -5.969 -5.620 1.00 91.31 194 LYS A C 1
ATOM 1592 O O . LYS A 1 194 ? 17.990 -5.246 -5.200 1.00 91.31 194 LYS A O 1
ATOM 1597 N N . ASP A 1 195 ? 20.175 -5.732 -5.375 1.00 90.62 195 ASP A N 1
ATOM 1598 C CA . ASP A 1 195 ? 20.623 -4.693 -4.437 1.00 90.62 195 ASP A CA 1
ATOM 1599 C C . ASP A 1 195 ? 20.083 -3.305 -4.781 1.00 90.62 195 ASP A C 1
ATOM 1601 O O . ASP A 1 195 ? 19.553 -2.621 -3.910 1.00 90.62 195 ASP A O 1
ATOM 1605 N N . TRP A 1 196 ? 20.096 -2.926 -6.062 1.00 91.25 196 TRP A N 1
ATOM 1606 C CA . TRP A 1 196 ? 19.533 -1.645 -6.495 1.00 91.25 196 TRP A CA 1
ATOM 1607 C C . TRP A 1 196 ? 18.033 -1.528 -6.181 1.00 91.25 196 TRP A C 1
ATOM 1609 O O . TRP A 1 196 ? 17.569 -0.448 -5.823 1.00 91.25 196 TRP A O 1
ATOM 1619 N N . ALA A 1 197 ? 17.273 -2.624 -6.287 1.00 92.44 197 ALA A N 1
ATOM 1620 C CA . ALA A 1 197 ? 15.831 -2.630 -6.056 1.00 92.44 197 ALA A CA 1
ATOM 1621 C C . ALA A 1 197 ? 15.517 -2.482 -4.564 1.00 92.44 197 ALA A C 1
ATOM 1623 O O . ALA A 1 197 ? 14.599 -1.756 -4.184 1.00 92.44 197 ALA A O 1
ATOM 1624 N N . LYS A 1 198 ? 16.327 -3.130 -3.720 1.00 92.50 198 LYS A N 1
ATOM 1625 C CA . LYS A 1 198 ? 16.298 -3.001 -2.258 1.00 92.50 198 LYS A CA 1
ATOM 1626 C C . LYS A 1 198 ? 16.613 -1.566 -1.857 1.00 92.50 198 LYS A C 1
ATOM 1628 O O . LYS A 1 198 ? 15.761 -0.897 -1.288 1.00 92.50 198 LYS A O 1
ATOM 1633 N N . SER A 1 199 ? 17.778 -1.057 -2.256 1.00 91.38 199 SER A N 1
ATOM 1634 C CA . SER A 1 199 ? 18.221 0.291 -1.897 1.00 91.38 199 SER A CA 1
ATOM 1635 C C . SER A 1 199 ? 17.279 1.387 -2.394 1.00 91.38 199 SER A C 1
ATOM 1637 O O . SER A 1 199 ? 17.025 2.340 -1.660 1.00 91.38 199 SER A O 1
ATOM 1639 N N . ALA A 1 200 ? 16.746 1.267 -3.615 1.00 92.62 200 ALA A N 1
ATOM 1640 C CA . ALA A 1 200 ? 15.809 2.249 -4.151 1.00 92.62 200 ALA A CA 1
ATOM 1641 C C . ALA A 1 200 ? 14.494 2.265 -3.357 1.00 92.62 200 ALA A C 1
ATOM 1643 O O . ALA A 1 200 ? 14.045 3.336 -2.950 1.00 92.62 200 ALA A O 1
ATOM 1644 N N . LEU A 1 201 ? 13.908 1.091 -3.085 1.00 93.75 201 LEU A N 1
ATOM 1645 C CA . LEU A 1 201 ? 12.655 1.015 -2.338 1.00 93.75 201 LEU A CA 1
ATOM 1646 C C . LEU A 1 201 ? 12.825 1.418 -0.865 1.00 93.75 201 LEU A C 1
ATOM 1648 O O . LEU A 1 201 ? 11.993 2.154 -0.330 1.00 93.75 201 LEU A O 1
ATOM 1652 N N . ASP A 1 202 ? 13.909 0.989 -0.219 1.00 92.69 202 ASP A N 1
ATOM 1653 C CA . ASP A 1 202 ? 14.203 1.333 1.175 1.00 92.69 202 ASP A CA 1
ATOM 1654 C C . ASP A 1 202 ? 14.378 2.854 1.322 1.00 92.69 202 ASP A C 1
ATOM 1656 O O . ASP A 1 202 ? 13.787 3.461 2.212 1.00 92.69 202 ASP A O 1
ATOM 1660 N N . LYS A 1 203 ? 15.105 3.506 0.401 1.00 91.44 203 LYS A N 1
ATOM 1661 C CA . LYS A 1 203 ? 15.279 4.969 0.405 1.00 91.44 203 LYS A CA 1
ATOM 1662 C C . LYS A 1 203 ? 13.950 5.710 0.235 1.00 91.44 203 LYS A C 1
ATOM 1664 O O . LYS A 1 203 ? 13.686 6.652 0.982 1.00 91.44 203 LYS A O 1
ATOM 1669 N N . THR A 1 204 ? 13.128 5.301 -0.734 1.00 91.19 204 THR A N 1
ATOM 1670 C CA . THR A 1 204 ? 11.806 5.904 -0.959 1.00 91.19 204 THR A CA 1
ATOM 1671 C C . THR A 1 204 ? 10.931 5.759 0.281 1.00 91.19 204 THR A C 1
ATOM 1673 O O . THR A 1 204 ? 10.432 6.752 0.808 1.00 91.19 204 THR A O 1
ATOM 1676 N N . THR A 1 205 ? 10.749 4.533 0.772 1.00 92.31 205 THR A N 1
ATOM 1677 C CA . THR A 1 205 ? 9.819 4.278 1.879 1.00 92.31 205 THR A CA 1
ATOM 1678 C C . THR A 1 205 ? 10.307 4.899 3.188 1.00 92.31 205 THR A C 1
ATOM 1680 O O . THR A 1 205 ? 9.488 5.375 3.972 1.00 92.31 205 THR A O 1
ATOM 1683 N N . LEU A 1 206 ? 11.623 5.004 3.408 1.00 92.19 206 LEU A N 1
ATOM 1684 C CA . LEU A 1 206 ? 12.183 5.718 4.558 1.00 92.19 206 LEU A CA 1
ATOM 1685 C C . LEU A 1 206 ? 11.760 7.192 4.583 1.00 92.19 206 LEU A C 1
ATOM 1687 O O . LEU A 1 206 ? 11.392 7.699 5.641 1.00 92.19 206 LEU A O 1
ATOM 1691 N N . SER A 1 207 ? 11.744 7.871 3.429 1.00 88.62 207 SER A N 1
ATOM 1692 C CA . SER A 1 207 ? 11.261 9.262 3.344 1.00 88.62 207 SER A CA 1
ATOM 1693 C C . SER A 1 207 ? 9.767 9.407 3.663 1.00 88.62 207 SER A C 1
ATOM 1695 O O . SER A 1 207 ? 9.325 10.474 4.072 1.00 88.62 207 SER A O 1
ATOM 1697 N N . GLN A 1 208 ? 9.015 8.309 3.560 1.00 89.31 208 GLN A N 1
ATOM 1698 C CA . GLN A 1 208 ? 7.596 8.207 3.905 1.00 89.31 208 GLN A CA 1
ATOM 1699 C C . GLN A 1 208 ? 7.368 7.720 5.350 1.00 89.31 208 GLN A C 1
ATOM 1701 O O . GLN A 1 208 ? 6.233 7.444 5.740 1.00 89.31 208 GLN A O 1
ATOM 1706 N N . GLY A 1 209 ? 8.428 7.579 6.156 1.00 90.50 209 GLY A N 1
ATOM 1707 C CA . GLY A 1 209 ? 8.342 7.149 7.554 1.00 90.50 209 GLY A CA 1
ATOM 1708 C C . GLY A 1 209 ? 8.380 5.633 7.772 1.00 90.50 209 GLY A C 1
ATOM 1709 O O . GLY A 1 209 ? 8.032 5.173 8.863 1.00 90.50 209 GLY A O 1
ATOM 1710 N N . ASN A 1 210 ? 8.793 4.841 6.777 1.00 93.38 210 ASN A N 1
ATOM 1711 C CA . ASN A 1 210 ? 9.062 3.419 6.975 1.00 93.38 210 ASN A CA 1
ATOM 1712 C C . ASN A 1 210 ? 10.405 3.226 7.693 1.00 93.38 210 ASN A C 1
ATOM 1714 O O . ASN A 1 210 ? 11.470 3.377 7.099 1.00 93.38 210 ASN A O 1
ATOM 1718 N N . PHE A 1 211 ? 10.354 2.858 8.972 1.00 90.00 211 PHE A N 1
ATOM 1719 C CA . PHE A 1 211 ? 11.544 2.527 9.764 1.00 90.00 211 PHE A CA 1
ATOM 1720 C C . PHE A 1 211 ? 11.788 1.021 9.883 1.00 90.00 211 PHE A C 1
ATOM 1722 O O . PHE A 1 211 ? 12.689 0.603 10.614 1.00 90.00 211 PHE A O 1
ATOM 1729 N N . TYR A 1 212 ? 11.000 0.198 9.184 1.00 88.81 212 TYR A N 1
ATOM 1730 C CA . TYR A 1 212 ? 11.270 -1.226 9.112 1.00 88.81 212 TYR A CA 1
ATOM 1731 C C . TYR A 1 212 ? 12.576 -1.444 8.354 1.00 88.81 212 TYR A C 1
ATOM 1733 O O . TYR A 1 212 ? 12.647 -1.333 7.133 1.00 88.81 212 TYR A O 1
ATOM 1741 N N . SER A 1 213 ? 13.626 -1.769 9.098 1.00 71.94 213 SER A N 1
ATOM 1742 C CA . SER A 1 213 ? 14.816 -2.358 8.511 1.00 71.94 213 SER A CA 1
ATOM 1743 C C . SER A 1 213 ? 14.655 -3.866 8.583 1.00 71.94 213 SER A C 1
ATOM 1745 O O . SER A 1 213 ? 14.522 -4.450 9.663 1.00 71.94 213 SER A O 1
ATOM 1747 N N . ILE A 1 214 ? 14.707 -4.526 7.428 1.00 62.62 214 ILE A N 1
ATOM 1748 C CA . ILE A 1 214 ? 15.084 -5.934 7.427 1.00 62.62 214 ILE A CA 1
ATOM 1749 C C . ILE A 1 214 ? 16.520 -5.930 7.925 1.00 62.62 214 ILE A C 1
ATOM 1751 O O . ILE A 1 214 ? 17.433 -5.611 7.163 1.00 62.62 214 ILE A O 1
ATOM 1755 N N . LYS A 1 215 ? 16.716 -6.236 9.215 1.00 48.81 215 LYS A N 1
ATOM 1756 C CA . LYS A 1 215 ? 18.026 -6.654 9.710 1.00 48.81 215 LYS A CA 1
ATOM 1757 C C . LYS A 1 215 ? 18.432 -7.791 8.795 1.00 48.81 215 LYS A C 1
ATOM 1759 O O . LYS A 1 215 ? 17.788 -8.835 8.765 1.00 48.81 215 LYS A O 1
ATOM 1764 N N . SER A 1 216 ? 19.381 -7.464 7.938 1.00 36.50 216 SER A N 1
ATOM 1765 C CA . SER A 1 216 ? 19.814 -8.228 6.792 1.00 36.50 216 SER A CA 1
ATOM 1766 C C . SER A 1 216 ? 19.867 -9.717 7.125 1.00 36.50 216 SER A C 1
ATOM 1768 O O . SER A 1 216 ? 20.614 -10.120 8.013 1.00 36.50 216 SER A O 1
ATOM 1770 N N . LEU A 1 217 ? 19.078 -10.513 6.399 1.00 36.50 217 LEU A N 1
ATOM 1771 C CA . LEU A 1 217 ? 19.466 -11.881 6.073 1.00 36.50 217 LEU A CA 1
ATOM 1772 C C . LEU A 1 217 ? 20.791 -11.759 5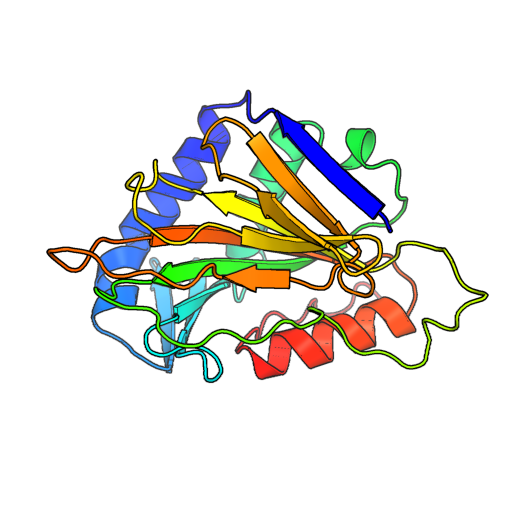.303 1.00 36.50 217 LEU A C 1
ATOM 1774 O O . LEU A 1 217 ? 20.781 -11.507 4.097 1.00 36.50 217 LEU A O 1
ATOM 1778 N N . ILE A 1 218 ? 21.895 -11.771 6.051 1.00 30.34 218 ILE A N 1
ATOM 1779 C CA . ILE A 1 218 ? 23.245 -12.108 5.589 1.00 30.34 218 ILE A CA 1
ATOM 1780 C C . ILE A 1 218 ? 23.425 -13.579 5.930 1.00 30.34 218 ILE A C 1
ATOM 1782 O O . ILE A 1 218 ? 23.101 -13.934 7.088 1.00 30.34 218 ILE A O 1
#

Sequence (218 aa):
MFYKTLPIYNKTEFNKLKELYSKLEQSINCLNNATIELNSVPSFNNFLGDVTSGIKWTWAQDSTGIAYFDQFLKSIDFYNNIGLDNLHIRGASFITINEKTISYSDFHLDVMTEYKAPNNPETNILTVLFPLYELEKAMGHLEYKENSATHLYRYKTSELFVWDSCQFEHRTQPYTLNKACKRVLVSINLSTNKDWAKSALDKTTLSQGNFYSIKSLI

Organism: NCBI:txid1070528

Secondary structure (DSSP, 8-state):
--EEEEE---HHHHHHHHHHHHHHHHHHHH-SSEEEESTTSSEEEEEE-SSSTTEEEEEE-SHHHHHHHHHHHHHTTHHHHHT-TT-EEEEEEEEEE--SEE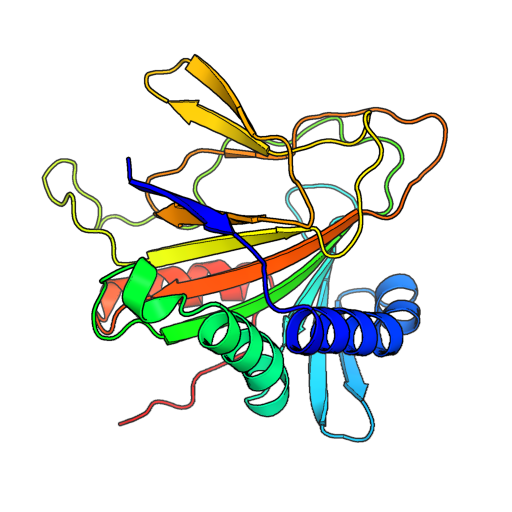-----B-S---TT--TT-----EEEEEEESSPPPTTS--EEEEETTEEEEE---TTEEEEEETTT--EEEPPEE-SS---EEEEEEEEE-S-HHHHHHHHHHHHHTT---------

pLDDT: mean 90.07, std 11.27, range [30.34, 98.62]

Radius of gyration: 16.5 Å; chains: 1; bounding box: 44×37×48 Å

Foldseek 3Di:
DDKDKAFQPDPPLLVVVVVVCVQCVVVLVPDEQDWDDDPNPFIWGWHQDDQWHQKIWTKTADPRSVVSVVVSCVVRVNCVVVVDPQKDWPIKTKIKHQDQWTADKFWDFLFADPVPDVPDPDQFKKKKKAWSDDDDPQFWAKWWDDPNDIDGDDGDNGIIMMGRSHPTTIITGTGGHPGGDMTIMIMTMIGHPDPRRSVRNNVSVVVVVHNHDPPDPD